Protein 2RGT (pdb70)

Structure (mmCIF, N/CA/C/O backbone):
data_2RGT
#
_entry.id   2RGT
#
_cell.length_a   119.494
_cell.length_b   62.218
_cell.length_c   51.885
_cell.angle_alpha   90.000
_cell.angle_beta   91.610
_cell.angle_gamma   90.000
#
_symmetry.space_group_name_H-M   'C 1 2 1'
#
loop_
_entity.id
_entity.type
_entity.pdbx_description
1 polymer 'Fusion of LIM/homeobox protein Lhx3, linker, Insulin gene enhancer protein ISL-1'
2 non-polymer 'ZINC ION'
3 water water
#
loop_
_atom_site.group_PDB
_atom_site.id
_atom_site.type_symbol
_atom_site.label_atom_id
_atom_site.label_alt_id
_atom_site.label_comp_id
_atom_site.label_asym_id
_atom_site.label_entity_id
_atom_site.label_seq_id
_atom_site.pdbx_PDB_ins_code
_atom_site.Cartn_x
_atom_site.Cartn_y
_atom_site.Cartn_z
_atom_site.occupancy
_atom_site.B_iso_or_equiv
_atom_site.auth_seq_id
_atom_site.auth_comp_id
_atom_site.auth_asym_id
_atom_site.auth_atom_id
_atom_site.pdbx_PDB_model_num
ATOM 1 N N . PRO A 1 7 ? -34.399 30.529 -7.915 1.00 50.06 32 PRO A N 1
ATOM 2 C CA . PRO A 1 7 ? -33.140 31.197 -7.505 1.00 50.19 32 PRO A CA 1
ATOM 3 C C . PRO A 1 7 ? -33.144 31.610 -6.019 1.00 50.22 32 PRO A C 1
ATOM 4 O O . PRO A 1 7 ? -33.679 32.661 -5.675 1.00 50.43 32 PRO A O 1
ATOM 8 N N . MET A 1 8 ? -32.586 30.780 -5.143 1.00 50.10 33 MET A N 1
ATOM 9 C CA . MET A 1 8 ? -32.522 31.124 -3.713 1.00 50.43 33 MET A CA 1
ATOM 10 C C . MET A 1 8 ? -31.311 32.020 -3.392 1.00 50.28 33 MET A C 1
ATOM 11 O O . MET A 1 8 ? -30.147 31.654 -3.638 1.00 50.92 33 MET A O 1
ATOM 16 N N . CYS A 1 9 ? -31.563 33.194 -2.821 1.00 48.45 34 CYS A N 1
ATOM 17 C CA . CYS A 1 9 ? -30.489 34.163 -2.586 1.00 47.95 34 CYS A CA 1
ATOM 18 C C . CYS A 1 9 ? -29.836 33.811 -1.246 1.00 48.28 34 CYS A C 1
ATOM 19 O O . CYS A 1 9 ? -30.521 33.410 -0.306 1.00 48.78 34 CYS A O 1
ATOM 22 N N . ALA A 1 10 ? -28.507 33.796 -1.256 1.00 47.42 35 ALA A N 1
ATOM 23 C CA . ALA A 1 10 ? -27.826 33.000 -0.246 1.00 47.59 35 ALA A CA 1
ATOM 24 C C . ALA A 1 10 ? -27.635 34.007 0.855 1.00 48.02 35 ALA A C 1
ATOM 25 O O . ALA A 1 10 ? -27.105 33.717 1.928 1.00 47.99 35 ALA A O 1
ATOM 27 N N . GLY A 1 11 ? -28.079 35.231 0.588 1.00 47.96 36 GLY A N 1
ATOM 28 C CA . GLY A 1 11 ? -27.939 36.318 1.539 1.00 48.28 36 GLY A CA 1
ATOM 29 C C . GLY A 1 11 ? -29.065 36.349 2.554 1.00 48.78 36 GLY A C 1
ATOM 30 O O . GLY A 1 11 ? -28.827 36.469 3.756 1.00 48.91 36 GLY A O 1
ATOM 31 N N . CYS A 1 12 ? -30.275 36.290 2.020 1.00 48.38 37 CYS A N 1
ATOM 32 C CA . CYS A 1 12 ? -31.504 36.371 2.771 1.00 48.87 37 CYS A CA 1
ATOM 33 C C . CYS A 1 12 ? -32.373 35.359 2.100 1.00 49.65 37 CYS A C 1
ATOM 34 O O . CYS A 1 12 ? -32.792 35.553 0.964 1.00 49.99 37 CYS A O 1
ATOM 37 N N . ASP A 1 13 ? -32.623 34.253 2.767 1.00 50.47 38 ASP A N 1
ATOM 38 C CA . ASP A 1 13 ? -33.224 33.145 2.063 1.00 51.17 38 ASP A CA 1
ATOM 39 C C . ASP A 1 13 ? -34.480 33.355 1.222 1.00 50.42 38 ASP A C 1
ATOM 40 O O . ASP A 1 13 ? -34.957 32.443 0.563 1.00 50.79 38 ASP A O 1
ATOM 45 N N . GLN A 1 14 ? -35.001 34.578 1.255 1.00 49.72 39 GLN A N 1
ATOM 46 C CA . GLN A 1 14 ? -35.942 34.696 0.146 1.00 48.74 39 GLN A CA 1
ATOM 47 C C . GLN A 1 14 ? -35.285 34.409 -1.203 1.00 48.44 39 GLN A C 1
ATOM 48 O O . GLN A 1 14 ? -34.147 34.807 -1.451 1.00 48.62 39 GLN A O 1
ATOM 54 N N . HIS A 1 15 ? -36.018 33.715 -2.068 1.00 48.52 40 HIS A N 1
ATOM 55 C CA . HIS A 1 15 ? -35.678 33.615 -3.495 1.00 48.65 40 HIS A CA 1
ATOM 56 C C . HIS A 1 15 ? -35.692 34.964 -4.232 1.00 48.86 40 HIS A C 1
ATOM 57 O O . HIS A 1 15 ? -36.097 35.978 -3.664 1.00 49.13 40 HIS A O 1
ATOM 64 N N . ILE A 1 16 ? -35.249 34.973 -5.492 1.00 49.20 41 ILE A N 1
ATOM 65 C CA . ILE A 1 16 ? -34.885 36.250 -6.177 1.00 49.26 41 ILE A CA 1
ATOM 66 C C . ILE A 1 16 ? -35.697 36.548 -7.437 1.00 49.14 41 ILE A C 1
ATOM 67 O O . ILE A 1 16 ? -35.563 35.860 -8.447 1.00 48.86 41 ILE A O 1
ATOM 72 N N . LEU A 1 17 ? -36.505 37.604 -7.370 1.00 49.22 42 LEU A N 1
ATOM 73 C CA . LEU A 1 17 ? -37.355 38.024 -8.489 1.00 49.34 42 LEU A CA 1
ATOM 74 C C . LEU A 1 17 ? -36.806 39.198 -9.302 1.00 49.13 42 LEU A C 1
ATOM 75 O O . LEU A 1 17 ? -37.220 39.414 -10.443 1.00 49.48 42 LEU A O 1
ATOM 80 N N . ASP A 1 18 ? -35.870 39.941 -8.713 1.00 49.10 43 ASP A N 1
ATOM 81 C CA . ASP A 1 18 ? -35.320 41.181 -9.293 1.00 48.41 43 ASP A CA 1
ATOM 82 C C . ASP A 1 18 ? -34.949 41.126 -10.782 1.00 48.36 43 ASP A C 1
ATOM 83 O O . ASP A 1 18 ? -34.590 40.058 -11.329 1.00 47.87 43 ASP A O 1
ATOM 88 N N . ARG A 1 19 ? -35.060 42.297 -11.419 1.00 48.26 44 ARG A N 1
ATOM 89 C CA . ARG A 1 19 ? -34.587 42.527 -12.787 1.00 48.57 44 ARG A CA 1
ATOM 90 C C . ARG A 1 19 ? -33.160 41.987 -12.993 1.00 48.01 44 ARG A C 1
ATOM 91 O O . ARG A 1 19 ? -32.892 41.277 -13.969 1.00 47.87 44 ARG A O 1
ATOM 99 N N . PHE A 1 20 ? -32.267 42.297 -12.053 1.00 47.68 45 PHE A N 1
ATOM 100 C CA . PHE A 1 20 ? -30.879 41.861 -12.155 1.00 47.11 45 PHE A CA 1
ATOM 101 C C . PHE A 1 20 ? -30.478 40.968 -11.020 1.00 46.63 45 PHE A C 1
ATOM 102 O O . PHE A 1 20 ? -30.812 41.253 -9.871 1.00 47.12 45 PHE A O 1
ATOM 110 N N . ILE A 1 21 ? -29.769 39.887 -11.361 1.00 45.78 46 ILE A N 1
ATOM 111 C CA . ILE A 1 21 ? -29.334 38.843 -10.418 1.00 45.22 46 ILE A CA 1
ATOM 112 C C . ILE A 1 21 ? -27.808 38.852 -10.353 1.00 45.00 46 ILE A C 1
ATOM 113 O O . ILE A 1 21 ? -27.155 38.966 -11.388 1.00 43.45 46 ILE A O 1
ATOM 118 N N . LEU A 1 22 ? -27.259 38.727 -9.149 1.00 44.63 47 LEU A N 1
ATOM 119 C CA . LEU A 1 22 ? -25.816 38.629 -8.967 1.00 45.38 47 LEU A CA 1
ATOM 120 C C . LEU A 1 22 ? -25.360 37.176 -8.888 1.00 44.96 47 LEU A C 1
ATOM 121 O O . LEU A 1 22 ? -26.004 36.346 -8.246 1.00 45.20 47 LEU A O 1
ATOM 126 N N . LYS A 1 23 ? -24.245 36.877 -9.546 1.00 45.53 48 LYS A N 1
ATOM 127 C CA . LYS A 1 23 ? -23.575 35.587 -9.392 1.00 46.21 48 LYS A CA 1
ATOM 128 C C . LYS A 1 23 ? -22.225 35.767 -8.679 1.00 45.98 48 LYS A C 1
ATOM 129 O O . LYS A 1 23 ? -21.350 36.493 -9.163 1.00 46.31 48 LYS A O 1
ATOM 135 N N . ALA A 1 24 ? -22.069 35.121 -7.522 1.00 45.49 49 ALA A N 1
ATOM 136 C CA . ALA A 1 24 ? -20.829 35.201 -6.736 1.00 45.09 49 ALA A CA 1
ATOM 137 C C . ALA A 1 24 ? -20.687 33.999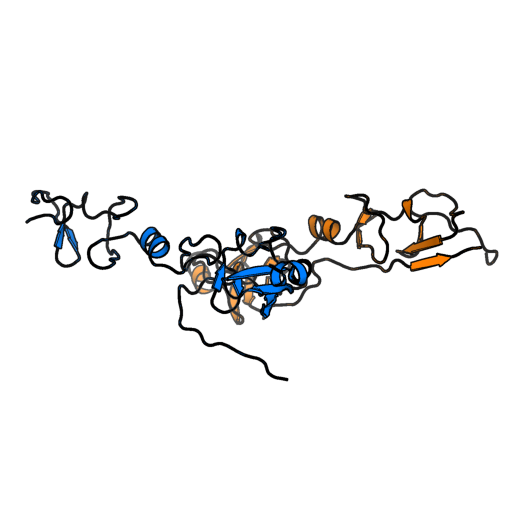 -5.821 1.00 44.96 49 ALA A C 1
ATOM 138 O O . ALA A 1 24 ? -21.647 33.599 -5.165 1.00 43.64 49 ALA A O 1
ATOM 140 N N . LEU A 1 25 ? -19.468 33.458 -5.781 1.00 45.61 50 LEU A N 1
ATOM 141 C CA . LEU A 1 25 ? -19.099 32.275 -4.982 1.00 46.23 50 LEU A CA 1
ATOM 142 C C . LEU A 1 25 ? -19.972 31.104 -5.375 1.00 47.37 50 LEU A C 1
ATOM 143 O O . LEU A 1 25 ? -20.370 30.269 -4.537 1.00 47.24 50 LEU A O 1
ATOM 148 N N . ASP A 1 26 ? -20.206 31.004 -6.680 1.00 48.23 51 ASP A N 1
ATOM 149 C CA . ASP A 1 26 ? -21.234 30.131 -7.212 1.00 49.40 51 ASP A CA 1
ATOM 150 C C . ASP A 1 26 ? -22.431 30.181 -6.285 1.00 49.57 51 ASP A C 1
ATOM 151 O O . ASP A 1 26 ? -22.863 29.155 -5.760 1.00 49.92 51 ASP A O 1
ATOM 156 N N . ARG A 1 27 ? -22.968 31.380 -6.083 1.00 48.97 52 ARG A N 1
ATOM 157 C CA . ARG A 1 27 ? -24.238 31.542 -5.384 1.00 49.07 52 ARG A CA 1
ATOM 158 C C . ARG A 1 27 ? -25.033 32.714 -5.950 1.00 48.38 52 ARG A C 1
ATOM 159 O O . ARG A 1 27 ? -24.486 33.567 -6.650 1.00 48.93 52 ARG A O 1
ATOM 167 N N . HIS A 1 28 ? -26.325 32.749 -5.643 1.00 47.71 53 HIS A N 1
ATOM 168 C CA . HIS A 1 28 ? -27.237 33.695 -6.275 1.00 46.95 53 HIS A CA 1
ATOM 169 C C . HIS A 1 28 ? -27.777 34.700 -5.263 1.00 45.82 53 HIS A C 1
ATOM 170 O O . HIS A 1 28 ? -28.255 34.322 -4.193 1.00 45.70 53 HIS A O 1
ATOM 177 N N . TRP A 1 29 ? -27.698 35.981 -5.608 1.00 45.22 54 TRP A N 1
ATOM 178 C CA . TRP A 1 29 ? -27.942 37.053 -4.644 1.00 44.61 54 TRP A CA 1
ATOM 179 C C . TRP A 1 29 ? -28.879 38.134 -5.207 1.00 44.70 54 TRP A C 1
ATOM 180 O O . TRP A 1 29 ? -28.741 38.521 -6.380 1.00 44.14 54 TRP A O 1
ATOM 191 N N . HIS A 1 30 ? -29.792 38.644 -4.370 1.00 44.58 55 HIS A N 1
ATOM 192 C CA . HIS A 1 30 ? -30.287 40.019 -4.547 1.00 44.99 55 HIS A CA 1
ATOM 193 C C . HIS A 1 30 ? -29.050 40.891 -4.423 1.00 45.90 55 HIS A C 1
ATOM 194 O O . HIS A 1 30 ? -28.179 40.580 -3.615 1.00 45.87 55 HIS A O 1
ATOM 201 N N . SER A 1 31 ? -28.982 41.997 -5.163 1.00 47.19 56 SER A N 1
ATOM 202 C CA . SER A 1 31 ? -27.836 42.923 -5.052 1.00 48.15 56 SER A CA 1
ATOM 203 C C . SER A 1 31 ? -27.779 43.710 -3.714 1.00 48.73 56 SER A C 1
ATOM 204 O O . SER A 1 31 ? -26.709 44.175 -3.298 1.00 48.94 56 SER A O 1
ATOM 207 N N . LYS A 1 32 ? -28.932 43.839 -3.054 1.00 48.73 57 LYS A N 1
ATOM 208 C CA . LYS A 1 32 ? -29.043 44.391 -1.697 1.00 48.99 57 LYS A CA 1
ATOM 209 C C . LYS A 1 32 ? -28.391 43.455 -0.653 1.00 48.48 57 LYS A C 1
ATOM 210 O O . LYS A 1 32 ? -27.894 43.919 0.389 1.00 49.16 57 LYS A O 1
ATOM 216 N N . CYS A 1 33 ? -28.356 42.154 -0.975 1.00 47.16 58 CYS A N 1
ATOM 217 C CA . CYS A 1 33 ? -27.884 41.067 -0.102 1.00 46.14 58 CYS A CA 1
ATOM 218 C C . CYS A 1 33 ? -26.440 40.610 -0.276 1.00 44.99 58 CYS A C 1
ATOM 219 O O . CYS A 1 33 ? -25.900 39.921 0.608 1.00 43.55 58 CYS A O 1
ATOM 222 N N . LEU A 1 34 ? -25.841 40.929 -1.430 1.00 44.59 59 LEU A N 1
ATOM 223 C CA . LEU A 1 34 ? -24.429 40.691 -1.622 1.00 44.20 59 LEU A CA 1
ATOM 224 C C . LEU A 1 34 ? -23.828 41.999 -1.188 1.00 44.52 59 LEU A C 1
ATOM 225 O O . LEU A 1 34 ? -23.606 42.932 -1.987 1.00 44.15 59 LEU A O 1
ATOM 230 N N . LYS A 1 35 ? -23.631 42.052 0.125 1.00 44.53 60 LYS A N 1
ATOM 231 C CA . LYS A 1 35 ? -23.075 43.191 0.820 1.00 44.51 60 LYS A CA 1
ATOM 232 C C . LYS A 1 35 ? -22.031 42.674 1.820 1.00 44.08 60 LYS A C 1
ATOM 233 O O . LYS A 1 35 ? -22.004 41.459 2.156 1.00 42.21 60 LYS A O 1
ATOM 239 N N . CYS A 1 36 ? -21.162 43.586 2.268 1.00 43.39 61 CYS A N 1
ATOM 240 C CA . CYS A 1 36 ? -20.132 43.266 3.232 1.00 43.95 61 CYS A CA 1
ATOM 241 C C . CYS A 1 36 ? -20.744 42.730 4.531 1.00 44.77 61 CYS A C 1
ATOM 242 O O . CYS A 1 36 ? -21.636 43.338 5.116 1.00 44.77 61 CYS A O 1
ATOM 245 N N . SER A 1 37 ? -20.279 41.558 4.953 1.00 46.24 62 SER A N 1
ATOM 246 C CA . SER A 1 37 ? -20.710 40.964 6.217 1.00 47.68 62 SER A CA 1
ATOM 247 C C . SER A 1 37 ? -20.594 41.971 7.376 1.00 48.56 62 SER A C 1
ATOM 248 O O . SER A 1 37 ? -21.484 42.020 8.227 1.00 49.49 62 SER A O 1
ATOM 251 N N . ASP A 1 38 ? -19.541 42.799 7.376 1.00 48.96 63 ASP A N 1
ATOM 252 C CA . ASP A 1 38 ? -19.244 43.717 8.475 1.00 49.55 63 ASP A CA 1
ATOM 253 C C . ASP A 1 38 ? -19.762 45.155 8.329 1.00 50.06 63 ASP A C 1
ATOM 254 O O . ASP A 1 38 ? -20.186 45.733 9.318 1.00 50.88 63 ASP A O 1
ATOM 259 N N . CYS A 1 39 ? -19.697 45.767 7.144 1.00 49.94 64 CYS A N 1
ATOM 260 C CA . CYS A 1 39 ? -20.236 47.136 6.997 1.00 49.46 64 CYS A CA 1
ATOM 261 C C . CYS A 1 39 ? -21.548 47.213 6.235 1.00 49.43 64 CYS A C 1
ATOM 262 O O . CYS A 1 39 ? -22.109 48.281 6.064 1.00 49.60 64 CYS A O 1
ATOM 265 N N . HIS A 1 40 ? -22.030 46.061 5.779 1.00 49.83 65 HIS A N 1
ATOM 266 C CA . HIS A 1 40 ? -23.264 46.000 5.005 1.00 50.37 65 HIS A CA 1
ATOM 267 C C . HIS A 1 40 ? -23.247 47.004 3.858 1.00 50.23 65 HIS A C 1
ATOM 268 O O . HIS A 1 40 ? -24.252 47.656 3.576 1.00 50.57 65 HIS A O 1
ATOM 275 N N . VAL A 1 41 ? -22.099 47.123 3.199 1.00 49.76 66 VAL A N 1
ATOM 276 C CA . VAL A 1 41 ? -22.013 47.839 1.932 1.00 49.45 66 VAL A CA 1
ATOM 277 C C . VAL A 1 41 ? -22.052 46.877 0.750 1.00 49.84 66 VAL A C 1
ATOM 278 O O . VAL A 1 41 ? -21.417 45.823 0.774 1.00 48.88 66 VAL A O 1
ATOM 282 N N . PRO A 1 42 ? -22.802 47.247 -0.283 1.00 50.12 67 PRO A N 1
ATOM 283 C CA . PRO A 1 42 ? -23.058 46.346 -1.411 1.00 50.50 67 PRO A CA 1
ATOM 284 C C . PRO A 1 42 ? -21.789 46.058 -2.205 1.00 50.33 67 PRO A C 1
ATOM 285 O O . PRO A 1 42 ? -21.008 46.972 -2.471 1.00 50.21 67 PRO A O 1
ATOM 289 N N . LEU A 1 43 ? -21.591 44.798 -2.577 1.00 50.00 68 LEU A N 1
ATOM 290 C CA . LEU A 1 43 ? -20.355 44.376 -3.245 1.00 49.37 68 LEU A CA 1
ATOM 291 C C . LEU A 1 43 ? -20.529 44.339 -4.759 1.00 50.14 68 LEU A C 1
ATOM 292 O O . LEU A 1 43 ? -21.518 43.766 -5.250 1.00 50.26 68 LEU A O 1
ATOM 297 N N . ALA A 1 44 ? -19.578 44.960 -5.480 1.00 50.68 69 ALA A N 1
ATOM 298 C CA . ALA A 1 44 ? -19.555 45.011 -6.954 1.00 51.13 69 ALA A CA 1
ATOM 299 C C . ALA A 1 44 ? -18.207 44.560 -7.566 1.00 51.61 69 ALA A C 1
ATOM 300 O O . ALA A 1 44 ? -17.167 44.688 -6.944 1.00 50.95 69 ALA A O 1
ATOM 302 N N . GLU A 1 45 ? -18.284 43.970 -8.751 1.00 52.35 70 GLU A N 1
ATOM 303 C CA . GLU A 1 45 ? -17.130 43.478 -9.490 1.00 53.39 70 GLU A CA 1
ATOM 304 C C . GLU A 1 45 ? -16.336 42.311 -8.901 1.00 52.75 70 GLU A C 1
ATOM 305 O O . GLU A 1 45 ? -16.213 41.264 -9.520 1.00 52.35 70 GLU A O 1
ATOM 311 N N . ARG A 1 46 ? -15.799 42.500 -7.706 1.00 52.91 71 ARG A N 1
ATOM 312 C CA . ARG A 1 46 ? -15.142 41.429 -6.941 1.00 53.07 71 ARG A CA 1
ATOM 313 C C . ARG A 1 46 ? -15.500 41.540 -5.479 1.00 52.35 71 ARG A C 1
ATOM 314 O O . ARG A 1 46 ? -15.913 42.601 -5.000 1.00 52.46 71 ARG A O 1
ATOM 322 N N . CYS A 1 47 ? -15.322 40.433 -4.774 1.00 51.52 72 CYS A N 1
ATOM 323 C CA . CYS A 1 47 ? -15.413 40.417 -3.331 1.00 50.83 72 CYS A CA 1
ATOM 324 C C . CYS A 1 47 ? -14.510 39.338 -2.731 1.00 51.03 72 CYS A C 1
ATOM 325 O O . CYS A 1 47 ? -14.097 38.392 -3.399 1.00 50.54 72 CYS A O 1
ATOM 328 N N . PHE A 1 48 ? -14.269 39.475 -1.438 1.00 52.21 73 PHE A N 1
ATOM 329 C CA . PHE A 1 48 ? -13.332 38.633 -0.727 1.00 52.89 73 PHE A CA 1
ATOM 330 C C . PHE A 1 48 ? -14.079 37.834 0.310 1.00 53.28 73 PHE A C 1
ATOM 331 O O . PHE A 1 48 ? -15.047 38.307 0.874 1.00 52.97 73 PHE A O 1
ATOM 339 N N . SER A 1 49 ? -13.634 36.608 0.536 1.00 54.38 74 SER A N 1
ATOM 340 C CA . SER A 1 49 ? -14.404 35.654 1.299 1.00 55.69 74 SER A CA 1
ATOM 341 C C . SER A 1 49 ? -13.512 34.751 2.125 1.00 56.89 74 SER A C 1
ATOM 342 O O . SER A 1 49 ? -12.412 34.412 1.715 1.00 56.70 74 SER A O 1
ATOM 345 N N . ARG A 1 50 ? -13.997 34.370 3.302 1.00 58.39 75 ARG A N 1
ATOM 346 C CA . ARG A 1 50 ? -13.156 33.749 4.318 1.00 59.85 75 ARG A CA 1
ATOM 347 C C . ARG A 1 50 ? -13.630 32.331 4.616 1.00 60.19 75 ARG A C 1
ATOM 348 O O . ARG A 1 50 ? -13.559 31.866 5.753 1.00 60.96 75 ARG A O 1
ATOM 356 N N . GLY A 1 51 ? -14.114 31.651 3.582 1.00 60.47 76 GLY A N 1
ATOM 357 C CA . GLY A 1 51 ? -15.022 30.530 3.755 1.00 60.99 76 GLY A CA 1
ATOM 358 C C . GLY A 1 51 ? -16.433 30.807 3.261 1.00 60.77 76 GLY A C 1
ATOM 359 O O . GLY A 1 51 ? -16.734 30.665 2.076 1.00 60.94 76 GLY A O 1
ATOM 360 N N . GLU A 1 52 ? -17.295 31.205 4.189 1.00 60.29 77 GLU A N 1
ATOM 361 C CA . GLU A 1 52 ? -18.732 31.318 3.970 1.00 59.66 77 GLU A CA 1
ATOM 362 C C . GLU A 1 52 ? -19.145 32.771 3.756 1.00 58.66 77 GLU A C 1
ATOM 363 O O . GLU A 1 52 ? -20.072 33.057 2.999 1.00 58.42 77 GLU A O 1
ATOM 369 N N . SER A 1 53 ? -18.450 33.683 4.428 1.00 57.06 78 SER A N 1
ATOM 370 C CA . SER A 1 53 ? -18.882 35.075 4.501 1.00 54.74 78 SER A CA 1
ATOM 371 C C . SER A 1 53 ? -18.163 35.927 3.455 1.00 53.52 78 SER A C 1
ATOM 372 O O . SER A 1 53 ? -17.095 35.561 2.994 1.00 53.64 78 SER A O 1
ATOM 375 N N . VAL A 1 54 ? -18.752 37.058 3.083 1.00 51.15 79 VAL A N 1
ATOM 376 C CA . VAL A 1 54 ? -18.139 37.937 2.095 1.00 49.48 79 VAL A CA 1
ATOM 377 C C . VAL A 1 54 ? -17.891 39.284 2.735 1.00 47.89 79 VAL A C 1
ATOM 378 O O . VAL A 1 54 ? -18.660 39.736 3.602 1.00 46.81 79 VAL A O 1
ATOM 382 N N . TYR A 1 55 ? -16.807 39.915 2.285 1.00 46.68 80 TYR A N 1
ATOM 383 C CA . TYR A 1 55 ? -16.297 41.178 2.819 1.00 45.31 80 TYR A CA 1
ATOM 384 C C . TYR A 1 55 ? -15.916 42.088 1.667 1.00 44.41 80 TYR A C 1
ATOM 385 O O . TYR A 1 55 ? -15.481 41.624 0.608 1.00 42.70 80 TYR A O 1
ATOM 394 N N . CYS A 1 56 ? -16.169 43.369 1.857 1.00 44.03 81 CYS A N 1
ATOM 395 C CA . CYS A 1 56 ? -15.452 44.400 1.137 1.00 45.82 81 CYS A CA 1
ATOM 396 C C . CYS A 1 56 ? -13.965 44.391 1.541 1.00 46.11 81 CYS A C 1
ATOM 397 O O . CYS A 1 56 ? -13.612 43.949 2.625 1.00 46.45 81 CYS A O 1
ATOM 400 N N . LYS A 1 57 ? -13.109 44.911 0.673 1.00 46.50 82 LYS A N 1
ATOM 401 C CA . LYS A 1 57 ? -11.656 44.957 0.892 1.00 47.08 82 LYS A CA 1
ATOM 402 C C . LYS A 1 57 ? -11.166 45.549 2.231 1.00 46.88 82 LYS A C 1
ATOM 403 O O . LYS A 1 57 ? -10.329 44.957 2.886 1.00 47.25 82 LYS A O 1
ATOM 409 N N . ASP A 1 58 ? -11.604 46.752 2.591 1.00 47.51 83 ASP A N 1
ATOM 410 C CA . ASP A 1 58 ? -11.249 47.357 3.879 1.00 48.48 83 ASP A CA 1
ATOM 411 C C . ASP A 1 58 ? -11.434 46.306 4.989 1.00 47.87 83 ASP A C 1
ATOM 412 O O . ASP A 1 58 ? -10.480 45.907 5.674 1.00 46.94 83 ASP A O 1
ATOM 417 N N . ASP A 1 59 ? -12.677 45.851 5.150 1.00 47.45 84 ASP A N 1
ATOM 418 C CA . ASP A 1 59 ? -13.037 45.018 6.279 1.00 47.32 84 ASP A CA 1
ATOM 419 C C . ASP A 1 59 ? -12.345 43.665 6.262 1.00 46.96 84 ASP A C 1
ATOM 420 O O . ASP A 1 59 ? -12.097 43.090 7.328 1.00 46.38 84 ASP A O 1
ATOM 425 N N . PHE A 1 60 ? -12.012 43.175 5.068 1.00 46.52 85 PHE A N 1
ATOM 426 C CA . PHE A 1 60 ? -11.277 41.899 4.940 1.00 46.12 85 PHE A CA 1
ATOM 427 C C . PHE A 1 60 ? -9.882 42.035 5.555 1.00 46.11 85 PHE A C 1
ATOM 428 O O . PHE A 1 60 ? -9.393 41.101 6.166 1.00 46.06 85 PHE A O 1
ATOM 436 N N . PHE A 1 61 ? -9.264 43.199 5.383 1.00 46.04 86 PHE A N 1
ATOM 437 C CA . PHE A 1 61 ? -7.890 43.409 5.822 1.00 46.12 86 PHE A CA 1
ATOM 438 C C . PHE A 1 61 ? -7.834 43.772 7.302 1.00 45.85 86 PHE A C 1
ATOM 439 O O . PHE A 1 61 ? -6.852 43.482 7.986 1.00 46.22 86 PHE A O 1
ATOM 447 N N . LYS A 1 62 ? -8.879 44.455 7.759 1.00 44.97 87 LYS A N 1
ATOM 448 C CA . LYS A 1 62 ? -9.091 44.783 9.159 1.00 45.03 87 LYS A CA 1
ATOM 449 C C . LYS A 1 62 ? -9.304 43.516 9.962 1.00 44.53 87 LYS A C 1
ATOM 450 O O . LYS A 1 62 ? -8.889 43.415 11.101 1.00 45.92 87 LYS A O 1
ATOM 456 N N . ARG A 1 63 ? -9.963 42.554 9.343 1.00 43.76 88 ARG A N 1
ATOM 457 C CA . ARG A 1 63 ? -10.366 41.327 10.021 1.00 42.02 88 ARG A CA 1
ATOM 458 C C . ARG A 1 63 ? -9.281 40.260 9.922 1.00 42.41 88 ARG A C 1
ATOM 459 O O . ARG A 1 63 ? -8.892 39.662 10.925 1.00 41.87 88 ARG A O 1
ATOM 467 N N . PHE A 1 64 ? -8.798 40.026 8.706 1.00 41.61 89 PHE A N 1
ATOM 468 C CA . PHE A 1 64 ? -7.882 38.939 8.450 1.00 41.90 89 PHE A CA 1
ATOM 469 C C . PHE A 1 64 ? -6.475 39.401 8.221 1.00 41.56 89 PHE A C 1
ATOM 470 O O . PHE A 1 64 ? -5.581 38.571 8.135 1.00 41.75 89 PHE A O 1
ATOM 478 N N . GLY A 1 65 ? -6.262 40.721 8.141 1.00 39.88 90 GLY A N 1
ATOM 479 C CA . GLY A 1 65 ? -4.904 41.254 7.973 1.00 39.85 90 GLY A CA 1
ATOM 480 C C . GLY A 1 65 ? -3.976 41.149 9.183 1.00 39.70 90 GLY A C 1
ATOM 481 O O . GLY A 1 65 ? -4.358 40.714 10.276 1.00 37.77 90 GLY A O 1
ATOM 482 N N . THR A 1 66 ? -2.726 41.540 8.983 1.00 40.18 91 THR A N 1
ATOM 483 C CA . THR A 1 66 ? -1.740 41.603 10.094 1.00 39.76 91 THR A CA 1
ATOM 484 C C . THR A 1 66 ? -2.297 42.487 11.208 1.00 39.49 91 THR A C 1
ATOM 485 O O . THR A 1 66 ? -2.817 43.578 10.972 1.00 38.85 91 THR A O 1
ATOM 489 N N . LYS A 1 67 ? -2.154 42.018 12.426 1.00 39.42 92 LYS A N 1
ATOM 490 C CA . LYS A 1 67 ? -2.680 42.726 13.573 1.00 38.55 92 LYS A CA 1
ATOM 491 C C . LYS A 1 67 ? -1.606 43.585 14.222 1.00 36.56 92 LYS A C 1
ATOM 492 O O . LYS A 1 67 ? -0.494 43.157 14.347 1.00 35.81 92 LYS A O 1
ATOM 498 N N . CYS A 1 68 ? -1.938 44.795 14.677 1.00 36.49 93 CYS A N 1
ATOM 499 C CA . CYS A 1 68 ? -1.017 45.492 15.566 1.00 35.81 93 CYS A CA 1
ATOM 500 C C . CYS A 1 68 ? -0.766 44.670 16.850 1.00 36.44 93 CYS A C 1
ATOM 501 O O . CYS A 1 68 ? -1.706 44.303 17.527 1.00 34.74 93 CYS A O 1
ATOM 504 N N . ALA A 1 69 ? 0.505 44.346 17.153 1.00 36.59 94 ALA A N 1
ATOM 505 C CA . ALA A 1 69 ? 0.854 43.608 18.366 1.00 36.14 94 ALA A CA 1
ATOM 506 C C . ALA A 1 69 ? 0.443 44.214 19.699 1.00 35.44 94 ALA A C 1
ATOM 507 O O . ALA A 1 69 ? 0.200 43.481 20.658 1.00 35.69 94 ALA A O 1
ATOM 509 N N . ALA A 1 70 ? 0.370 45.535 19.747 1.00 35.56 95 ALA A N 1
ATOM 510 C CA . ALA A 1 70 ? -0.129 46.298 20.859 1.00 36.64 95 ALA A CA 1
ATOM 511 C C . ALA A 1 70 ? -1.655 46.270 20.934 1.00 37.27 95 ALA A C 1
ATOM 512 O O . ALA A 1 70 ? -2.210 45.618 21.791 1.00 37.34 95 ALA A O 1
ATOM 514 N N . CYS A 1 71 ? -2.338 46.918 20.008 1.00 36.80 96 CYS A N 1
ATOM 515 C CA . CYS A 1 71 ? -3.803 47.051 20.095 1.00 37.81 96 CYS A CA 1
ATOM 516 C C . CYS A 1 71 ? -4.614 45.912 19.408 1.00 38.85 96 CYS A C 1
ATOM 517 O O . CYS A 1 71 ? -5.836 45.825 19.564 1.00 38.39 96 CYS A O 1
ATOM 520 N N . GLN A 1 72 ? -3.921 45.031 18.687 1.00 39.47 97 GLN A N 1
ATOM 521 C CA . GLN A 1 72 ? -4.535 43.859 18.033 1.00 39.13 97 GLN A CA 1
ATOM 522 C C . GLN A 1 72 ? -5.515 44.167 16.863 1.00 38.72 97 GLN A C 1
ATOM 523 O O . GLN A 1 72 ? -6.196 43.269 16.428 1.00 39.93 97 GLN A O 1
ATOM 529 N N . LEU A 1 73 ? -5.580 45.405 16.356 1.00 38.01 98 LEU A N 1
ATOM 530 C CA . LEU A 1 73 ? -6.425 45.750 15.202 1.00 36.79 98 LEU A CA 1
ATOM 531 C C . LEU A 1 73 ? -5.677 45.536 13.893 1.00 36.57 98 LEU A C 1
ATOM 532 O O . LEU A 1 73 ? -4.463 45.576 13.879 1.00 35.46 98 LEU A O 1
ATOM 537 N N . GLY A 1 74 ? -6.438 45.319 12.803 1.00 37.66 99 GLY A N 1
ATOM 538 C CA . GLY A 1 74 ? -5.926 44.777 11.536 1.00 36.08 99 GLY A CA 1
ATOM 539 C C . GLY A 1 74 ? -5.303 45.968 10.877 1.00 38.07 99 GLY A C 1
ATOM 540 O O . GLY A 1 74 ? -5.847 47.081 10.962 1.00 37.10 99 GLY A O 1
ATOM 541 N N . ILE A 1 75 ? -4.137 45.760 10.267 1.00 38.28 100 ILE A N 1
ATOM 542 C CA . ILE A 1 75 ? -3.410 46.837 9.583 1.00 38.45 100 ILE A CA 1
ATOM 543 C C . ILE A 1 75 ? -3.521 46.550 8.065 1.00 39.38 100 ILE A C 1
ATOM 544 O O . ILE A 1 75 ? -3.114 45.466 7.616 1.00 40.15 100 ILE A O 1
ATOM 549 N N . PRO A 1 76 ? -4.089 47.488 7.291 1.00 40.35 101 PRO A N 1
ATOM 550 C CA . PRO A 1 76 ? -4.161 47.231 5.845 1.00 42.09 101 PRO A CA 1
ATOM 551 C C . PRO A 1 76 ? -2.802 47.486 5.164 1.00 42.83 101 PRO A C 1
ATOM 552 O O . PRO A 1 76 ? -2.012 48.292 5.667 1.00 41.96 101 PRO A O 1
ATOM 556 N N . PRO A 1 77 ? -2.572 46.891 3.974 1.00 43.83 102 PRO A N 1
ATOM 557 C CA . PRO A 1 77 ? -1.280 47.016 3.277 1.00 44.18 102 PRO A CA 1
ATOM 558 C C . PRO A 1 77 ? -0.931 48.490 3.084 1.00 43.40 102 PRO A C 1
ATOM 559 O O . PRO A 1 77 ? 0.252 48.809 2.995 1.00 43.51 102 PRO A O 1
ATOM 563 N N . THR A 1 78 ? -1.955 49.355 3.091 1.00 44.39 103 THR A N 1
ATOM 564 C CA . THR A 1 78 ? -1.790 50.854 2.971 1.00 45.57 103 THR A CA 1
ATOM 565 C C . THR A 1 78 ? -1.088 51.709 4.082 1.00 44.88 103 THR A C 1
ATOM 566 O O . THR A 1 78 ? -0.625 52.839 3.808 1.00 44.34 103 THR A O 1
ATOM 570 N N . GLN A 1 79 ? -1.013 51.198 5.313 1.00 42.64 104 GLN A N 1
ATOM 571 C CA . GLN A 1 79 ? -0.606 52.002 6.457 1.00 39.54 104 GLN A CA 1
ATOM 572 C C . GLN A 1 79 ? 0.876 51.771 6.806 1.00 38.09 104 GLN A C 1
ATOM 573 O O . GLN A 1 79 ? 1.375 50.647 6.769 1.00 37.63 104 GLN A O 1
ATOM 579 N N . VAL A 1 80 ? 1.596 52.854 7.026 1.00 34.70 105 VAL A N 1
ATOM 580 C CA . VAL A 1 80 ? 2.938 52.744 7.490 1.00 33.64 105 VAL A CA 1
ATOM 581 C C . VAL A 1 80 ? 3.002 52.445 9.010 1.00 34.59 105 VAL A C 1
ATOM 582 O O . VAL A 1 80 ? 2.213 52.976 9.785 1.00 33.37 105 VAL A O 1
ATOM 586 N N . VAL A 1 81 ? 3.945 51.551 9.373 1.00 34.26 106 VAL A N 1
ATOM 587 C CA . VAL A 1 81 ? 4.023 50.864 10.670 1.00 34.41 106 VAL A CA 1
ATOM 588 C C . VAL A 1 81 ? 5.477 50.847 11.127 1.00 33.77 106 VAL A C 1
ATOM 589 O O . VAL A 1 81 ? 6.414 51.220 10.374 1.00 31.94 106 VAL A O 1
ATOM 593 N N . ARG A 1 82 ? 5.637 50.435 12.379 1.00 33.78 107 ARG A N 1
ATOM 594 C CA . ARG A 1 82 ? 6.932 50.244 13.023 1.00 34.54 107 ARG A CA 1
ATOM 595 C C . ARG A 1 82 ? 7.032 48.756 13.256 1.00 35.63 107 ARG A C 1
ATOM 596 O O . ARG A 1 82 ? 6.035 48.081 13.396 1.00 35.28 107 ARG A O 1
ATOM 604 N N . ARG A 1 83 ? 8.224 48.201 13.237 1.00 38.00 108 ARG A N 1
ATOM 605 C CA . ARG A 1 83 ? 8.259 46.802 13.624 1.00 38.96 108 ARG A CA 1
ATOM 606 C C . ARG A 1 83 ? 9.427 46.455 14.532 1.00 38.57 108 ARG A C 1
ATOM 607 O O . ARG A 1 83 ? 10.434 47.155 14.544 1.00 39.18 108 ARG A O 1
ATOM 615 N N . ALA A 1 84 ? 9.251 45.401 15.312 1.00 37.38 109 ALA A N 1
ATOM 616 C CA . ALA A 1 84 ? 10.315 44.848 16.135 1.00 37.66 109 ALA A CA 1
ATOM 617 C C . ALA A 1 84 ? 10.279 43.328 15.923 1.00 37.63 109 ALA A C 1
ATOM 618 O O . ALA A 1 84 ? 9.326 42.641 16.296 1.00 37.61 109 ALA A O 1
ATOM 620 N N . GLN A 1 85 ? 11.313 42.829 15.251 1.00 39.19 110 GLN A N 1
ATOM 621 C CA . GLN A 1 85 ? 11.406 41.439 14.852 1.00 38.75 110 GLN A CA 1
ATOM 622 C C . GLN A 1 85 ? 10.233 41.094 13.947 1.00 38.97 110 GLN A C 1
ATOM 623 O O . GLN A 1 85 ? 10.062 41.692 12.902 1.00 39.13 110 GLN A O 1
ATOM 629 N N . ASP A 1 86 ? 9.399 40.143 14.320 1.00 39.66 111 ASP A N 1
ATOM 630 C CA . ASP A 1 86 ? 8.260 39.878 13.478 1.00 40.59 111 ASP A CA 1
ATOM 631 C C . ASP A 1 86 ? 6.979 40.439 14.035 1.00 39.56 111 ASP A C 1
ATOM 632 O O . ASP A 1 86 ? 5.914 39.985 13.618 1.00 40.52 111 ASP A O 1
ATOM 637 N N . PHE A 1 87 ? 7.059 41.396 14.964 1.00 37.74 112 PHE A N 1
ATOM 638 C CA . PHE A 1 87 ? 5.880 42.069 15.443 1.00 35.60 112 PHE A CA 1
ATOM 639 C C . PHE A 1 87 ? 5.750 43.382 14.723 1.00 35.46 112 PHE A C 1
ATOM 640 O O . PHE A 1 87 ? 6.737 44.037 14.453 1.00 35.48 112 PHE A O 1
ATOM 648 N N . VAL A 1 88 ? 4.528 43.770 14.401 1.00 33.85 113 VAL A N 1
ATOM 649 C CA . VAL A 1 88 ? 4.287 45.031 13.694 1.00 34.33 113 VAL A CA 1
ATOM 650 C C . VAL A 1 88 ? 3.447 45.945 14.601 1.00 32.70 113 VAL A C 1
ATOM 651 O O . VAL A 1 88 ? 2.688 45.444 15.378 1.00 31.99 113 VAL A O 1
ATOM 655 N N . TYR A 1 89 ? 3.636 47.270 14.554 1.00 32.41 114 TYR A N 1
ATOM 656 C CA . TYR A 1 89 ? 2.961 48.170 15.454 1.00 30.58 114 TYR A CA 1
ATOM 657 C C . TYR A 1 89 ? 2.511 49.421 14.710 1.00 30.85 114 TYR A C 1
ATOM 658 O O . TYR A 1 89 ? 3.252 49.985 13.938 1.00 29.55 114 TYR A O 1
ATOM 667 N N . HIS A 1 90 ? 1.316 49.908 15.027 1.00 29.40 115 HIS A N 1
ATOM 668 C CA . HIS A 1 90 ? 0.923 51.218 14.593 1.00 29.68 115 HIS A CA 1
ATOM 669 C C . HIS A 1 90 ? 1.874 52.343 14.997 1.00 30.41 115 HIS A C 1
ATOM 670 O O . HIS A 1 90 ? 2.426 52.320 16.098 1.00 31.76 115 HIS A O 1
ATOM 677 N N . LEU A 1 91 ? 2.000 53.410 14.190 1.00 31.13 116 LEU A N 1
ATOM 678 C CA . LEU A 1 91 ? 2.854 54.529 14.630 1.00 30.21 116 LEU A CA 1
ATOM 679 C C . LEU A 1 91 ? 2.581 54.926 16.066 1.00 30.25 116 LEU A C 1
ATOM 680 O O . LEU A 1 91 ? 3.521 54.972 16.878 1.00 32.38 116 LEU A O 1
ATOM 685 N N . HIS A 1 92 ? 1.312 55.172 16.364 1.00 29.85 117 HIS A N 1
ATOM 686 C CA . HIS A 1 92 ? 0.790 55.577 17.671 1.00 29.12 117 HIS A CA 1
ATOM 687 C C . HIS A 1 92 ? 0.809 54.530 18.733 1.00 30.54 117 HIS A C 1
ATOM 688 O O . HIS A 1 92 ? 0.580 54.879 19.887 1.00 30.30 117 HIS A O 1
ATOM 695 N N . CYS A 1 93 ? 1.061 53.240 18.382 1.00 29.94 118 CYS A N 1
ATOM 696 C CA . CYS A 1 93 ? 1.202 52.154 19.339 1.00 30.68 118 CYS A CA 1
ATOM 697 C C . CYS A 1 93 ? 2.635 51.626 19.668 1.00 31.34 118 CYS A C 1
ATOM 698 O O . CYS A 1 93 ? 2.779 50.617 20.403 1.00 31.96 118 CYS A O 1
ATOM 701 N N . PHE A 1 94 ? 3.637 52.137 18.977 1.00 30.12 119 PHE A N 1
ATOM 702 C CA . PHE A 1 94 ? 5.041 51.777 19.153 1.00 30.46 119 PHE A CA 1
ATOM 703 C C . PHE A 1 94 ? 5.539 52.800 20.231 1.00 31.79 119 PHE A C 1
ATOM 704 O O . PHE A 1 94 ? 6.117 53.873 19.958 1.00 30.30 119 PHE A O 1
ATOM 712 N N . ALA A 1 95 ? 5.198 52.477 21.481 1.00 32.00 120 ALA A N 1
ATOM 713 C CA . ALA A 1 95 ? 5.372 53.356 22.612 1.00 31.19 120 ALA A CA 1
ATOM 714 C C . ALA A 1 95 ? 5.823 52.444 23.767 1.00 32.04 120 ALA A C 1
ATOM 715 O O . ALA A 1 95 ? 5.546 51.195 23.771 1.00 30.81 120 ALA A O 1
ATOM 717 N N . CYS A 1 96 ? 6.609 53.007 24.700 1.00 30.63 121 CYS A N 1
ATOM 718 C CA . CYS A 1 96 ? 6.953 52.240 25.919 1.00 31.04 121 CYS A CA 1
ATOM 719 C C . CYS A 1 96 ? 5.723 51.855 26.784 1.00 30.42 121 CYS A C 1
ATOM 720 O O . CYS A 1 96 ? 4.924 52.689 27.182 1.00 30.48 121 CYS A O 1
ATOM 723 N N . VAL A 1 97 ? 5.599 50.586 27.117 1.00 32.03 122 VAL A N 1
ATOM 724 C CA . VAL A 1 97 ? 4.483 50.108 27.895 1.00 32.33 122 VAL A CA 1
ATOM 725 C C . VAL A 1 97 ? 4.504 50.585 29.379 1.00 33.30 122 VAL A C 1
ATOM 726 O O . VAL A 1 97 ? 3.452 50.661 30.062 1.00 33.33 122 VAL A O 1
ATOM 730 N N . VAL A 1 98 ? 5.673 50.996 29.848 1.00 33.30 123 VAL A N 1
ATOM 731 C CA . VAL A 1 98 ? 5.849 51.550 31.216 1.00 32.96 123 VAL A CA 1
ATOM 732 C C . VAL A 1 98 ? 5.616 53.069 31.295 1.00 32.96 123 VAL A C 1
ATOM 733 O O . VAL A 1 98 ? 4.753 53.539 32.055 1.00 30.78 123 VAL A O 1
ATOM 737 N N . CYS A 1 99 ? 6.390 53.849 30.546 1.00 31.38 124 CYS A N 1
ATOM 738 C CA . CYS A 1 99 ? 6.206 55.306 30.605 1.00 32.38 124 CYS A CA 1
ATOM 739 C C . CYS A 1 99 ? 5.233 55.862 29.543 1.00 31.94 124 CYS A C 1
ATOM 740 O O . CYS A 1 99 ? 4.864 57.035 29.598 1.00 32.11 124 CYS A O 1
ATOM 743 N N . LYS A 1 100 ? 4.847 55.047 28.559 1.00 31.79 125 LYS A N 1
ATOM 744 C CA . LYS A 1 100 ? 3.854 55.422 27.486 1.00 32.47 125 LYS A CA 1
ATOM 745 C C . LYS A 1 100 ? 4.412 56.408 26.415 1.00 33.22 125 LYS A C 1
ATOM 746 O O . LYS A 1 100 ? 3.707 56.828 25.531 1.00 33.52 125 LYS A O 1
ATOM 752 N N . ARG A 1 101 ? 5.678 56.778 26.523 1.00 34.73 126 ARG A N 1
ATOM 753 C CA . ARG A 1 101 ? 6.365 57.588 25.518 1.00 37.18 126 ARG A CA 1
ATOM 754 C C . ARG A 1 101 ? 6.471 56.859 24.166 1.00 37.36 126 ARG A C 1
ATOM 755 O O . ARG A 1 101 ? 6.789 55.645 24.112 1.00 33.20 126 ARG A O 1
ATOM 763 N N . GLN A 1 102 ? 6.126 57.633 23.113 1.00 37.22 127 GLN A N 1
ATOM 764 C CA . GLN A 1 102 ? 6.096 57.154 21.738 1.00 39.81 127 GLN A CA 1
ATOM 765 C C . GLN A 1 102 ? 7.536 57.007 21.328 1.00 38.58 127 GLN A C 1
ATOM 766 O O . GLN A 1 102 ? 8.314 57.910 21.512 1.00 40.03 127 GLN A O 1
ATOM 772 N N . LEU A 1 103 ? 7.927 55.850 20.821 1.00 37.48 128 LEU A N 1
ATOM 773 C CA . LEU A 1 103 ? 9.309 55.711 20.456 1.00 37.13 128 LEU A CA 1
ATOM 774 C C . LEU A 1 103 ? 9.583 56.251 19.047 1.00 37.17 128 LEU A C 1
ATOM 775 O O . LEU A 1 103 ? 8.687 56.361 18.183 1.00 37.87 128 LEU A O 1
ATOM 780 N N . ALA A 1 104 ? 10.836 56.589 18.818 1.00 36.75 129 ALA A N 1
ATOM 781 C CA . ALA A 1 104 ? 11.253 57.293 17.595 1.00 36.46 129 ALA A CA 1
ATOM 782 C C . ALA A 1 104 ? 12.483 56.611 16.978 1.00 35.14 129 ALA A C 1
ATOM 783 O O . ALA A 1 104 ? 13.095 55.753 17.596 1.00 34.68 129 ALA A O 1
ATOM 785 N N . THR A 1 105 ? 12.782 56.911 15.725 1.00 35.13 130 THR A N 1
ATOM 786 C CA . THR A 1 105 ? 13.885 56.247 15.044 1.00 34.67 130 THR A CA 1
ATOM 787 C C . THR A 1 105 ? 15.149 56.540 15.809 1.00 35.29 130 THR A C 1
ATOM 788 O O . THR A 1 105 ? 15.406 57.699 16.152 1.00 35.05 130 THR A O 1
ATOM 792 N N . GLY A 1 106 ? 15.897 55.479 16.121 1.00 35.51 131 GLY A N 1
ATOM 793 C CA . GLY A 1 106 ? 17.164 55.562 16.862 1.00 36.38 131 GLY A CA 1
ATOM 794 C C . GLY A 1 106 ? 16.988 55.374 18.353 1.00 38.15 131 GLY A C 1
ATOM 795 O O . GLY A 1 106 ? 17.986 55.192 19.107 1.00 39.07 131 GLY A O 1
ATOM 796 N N . ASP A 1 107 ? 15.743 55.404 18.823 1.00 37.97 132 ASP A N 1
ATOM 797 C CA . ASP A 1 107 ? 15.508 55.155 20.250 1.00 38.07 132 ASP A CA 1
ATOM 798 C C . ASP A 1 107 ? 15.866 53.714 20.536 1.00 37.96 132 ASP A C 1
ATOM 799 O O . ASP A 1 107 ? 15.464 52.805 19.797 1.00 38.11 132 ASP A O 1
ATOM 804 N N . GLU A 1 108 ? 16.610 53.535 21.622 1.00 37.88 133 GLU A N 1
ATOM 805 C CA . GLU A 1 108 ? 16.969 52.268 22.219 1.00 38.13 133 GLU A CA 1
ATOM 806 C C . GLU A 1 108 ? 15.824 51.754 23.083 1.00 37.22 133 GLU A C 1
ATOM 807 O O . GLU A 1 108 ? 15.327 52.458 23.969 1.00 38.44 133 GLU A O 1
ATOM 813 N N . PHE A 1 109 ? 15.433 50.515 22.844 1.00 36.89 134 PHE A N 1
ATOM 814 C CA . PHE A 1 109 ? 14.334 49.889 23.559 1.00 36.43 134 PHE A CA 1
ATOM 815 C C . PHE A 1 109 ? 14.590 48.399 23.683 1.00 37.03 134 PHE A C 1
ATOM 816 O O . PHE A 1 109 ? 15.554 47.867 23.118 1.00 36.92 134 PHE A O 1
ATOM 824 N N . TYR A 1 110 ? 13.720 47.739 24.429 1.00 37.67 135 TYR A N 1
ATOM 825 C CA . TYR A 1 110 ? 13.707 46.283 24.502 1.00 38.22 135 TYR A CA 1
ATOM 826 C C . TYR A 1 110 ? 12.400 45.723 24.040 1.00 38.14 135 TYR A C 1
ATOM 827 O O . TYR A 1 110 ? 11.328 46.217 24.403 1.00 39.67 135 TYR A O 1
ATOM 836 N N . LEU A 1 111 ? 12.505 44.686 23.232 1.00 39.20 136 LEU A N 1
ATOM 837 C CA . LEU A 1 111 ? 11.391 43.863 22.863 1.00 40.08 136 LEU A CA 1
ATOM 838 C C . LEU A 1 111 ? 11.300 42.712 23.877 1.00 41.54 136 LEU A C 1
ATOM 839 O O . LEU A 1 111 ? 12.223 41.877 23.975 1.00 41.06 136 LEU A O 1
ATOM 8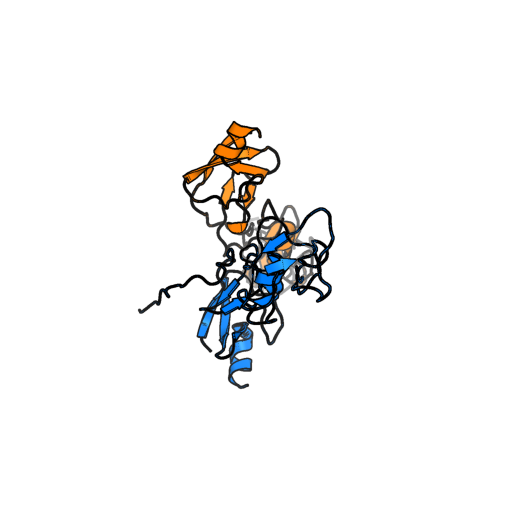44 N N . MET A 1 112 ? 10.201 42.669 24.622 1.00 41.64 137 MET A N 1
ATOM 845 C CA . MET A 1 112 ? 9.955 41.583 25.564 1.00 42.93 137 MET A CA 1
ATOM 846 C C . MET A 1 112 ? 9.442 40.338 24.848 1.00 43.25 137 MET A C 1
ATOM 847 O O . MET A 1 112 ? 9.160 40.372 23.650 1.00 44.03 137 MET A O 1
ATOM 852 N N . GLU A 1 113 ? 9.323 39.242 25.589 1.00 44.48 138 GLU A N 1
ATOM 853 C CA . GLU A 1 113 ? 8.968 37.955 25.002 1.00 45.46 138 GLU A CA 1
ATOM 854 C C . GLU A 1 113 ? 7.474 37.875 24.710 1.00 45.76 138 GLU A C 1
ATOM 855 O O . GLU A 1 113 ? 7.018 36.981 23.997 1.00 45.75 138 GLU A O 1
ATOM 861 N N . ASP A 1 114 ? 6.729 38.899 25.119 1.00 45.40 139 ASP A N 1
ATOM 862 C CA . ASP A 1 114 ? 5.293 38.950 24.839 1.00 45.20 139 ASP A CA 1
ATOM 863 C C . ASP A 1 114 ? 4.771 40.024 23.863 1.00 45.11 139 ASP A C 1
ATOM 864 O O . ASP A 1 114 ? 3.655 40.514 24.040 1.00 45.20 139 ASP A O 1
ATOM 869 N N . SER A 1 115 ? 5.667 40.540 23.032 1.00 44.38 140 SER A N 1
ATOM 870 C CA . SER A 1 115 ? 5.420 41.756 22.256 1.00 43.13 140 SER A CA 1
ATOM 871 C C . SER A 1 115 ? 5.630 43.123 22.913 1.00 42.48 140 SER A C 1
ATOM 872 O O . SER A 1 115 ? 5.635 44.124 22.223 1.00 43.26 140 SER A O 1
ATOM 875 N N . ARG A 1 116 ? 5.799 43.164 24.231 1.00 41.57 141 ARG A N 1
ATOM 876 C CA . ARG A 1 116 ? 5.773 44.411 24.985 1.00 39.64 141 ARG A CA 1
ATOM 877 C C . ARG A 1 116 ? 7.019 45.231 24.675 1.00 38.40 141 ARG A C 1
ATOM 878 O O . ARG A 1 116 ? 8.099 44.683 24.585 1.00 39.12 141 ARG A O 1
ATOM 886 N N . LEU A 1 117 ? 6.871 46.539 24.520 1.00 37.03 142 LEU A N 1
ATOM 887 C CA . LEU A 1 117 ? 7.969 47.375 24.194 1.00 35.88 142 LEU A CA 1
ATOM 888 C C . LEU A 1 117 ? 8.292 48.171 25.424 1.00 36.56 142 LEU A C 1
ATOM 889 O O . LEU A 1 117 ? 7.400 48.756 26.032 1.00 35.94 142 LEU A O 1
ATOM 894 N N . VAL A 1 118 ? 9.580 48.217 25.768 1.00 36.83 143 VAL A N 1
ATOM 895 C CA . VAL A 1 118 ? 10.071 48.887 26.977 1.00 35.80 143 VAL A CA 1
ATOM 896 C C . VAL A 1 118 ? 11.291 49.707 26.558 1.00 36.52 143 VAL A C 1
ATOM 897 O O . VAL A 1 118 ? 12.252 49.136 26.022 1.00 36.87 143 VAL A O 1
ATOM 901 N N . CYS A 1 119 ? 11.263 51.016 26.785 1.00 37.46 144 CYS A N 1
ATOM 902 C CA . CYS A 1 119 ? 12.424 51.850 26.493 1.00 38.99 144 CYS A CA 1
ATOM 903 C C . CYS A 1 119 ? 13.635 51.456 27.418 1.00 40.75 144 CYS A C 1
ATOM 904 O O . CYS A 1 119 ? 13.474 50.800 28.474 1.00 39.92 144 CYS A O 1
ATOM 907 N N . LYS A 1 120 ? 14.833 51.829 26.990 1.00 42.06 145 LYS A N 1
ATOM 908 C CA . LYS A 1 120 ? 16.048 51.404 27.675 1.00 43.69 145 LYS A CA 1
ATOM 909 C C . LYS A 1 120 ? 15.987 51.825 29.152 1.00 43.36 145 LYS A C 1
ATOM 910 O O . LYS A 1 120 ? 16.234 50.997 30.026 1.00 44.02 145 LYS A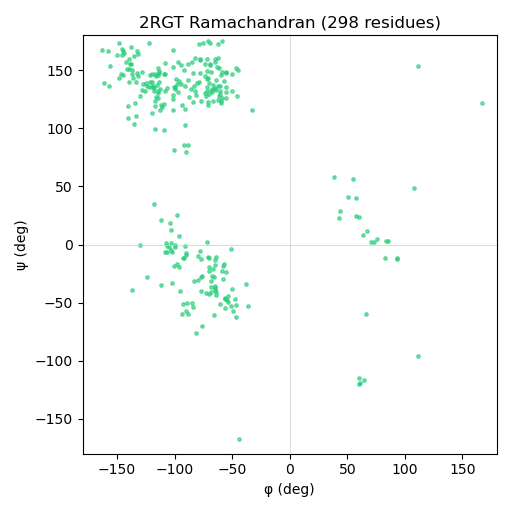 O 1
ATOM 916 N N . ALA A 1 121 ? 15.610 53.083 29.417 1.00 42.42 146 ALA A N 1
ATOM 917 C CA . ALA A 1 121 ? 15.555 53.668 30.760 1.00 41.48 146 ALA A CA 1
ATOM 918 C C . ALA A 1 121 ? 14.630 52.941 31.710 1.00 41.09 146 ALA A C 1
ATOM 919 O O . ALA A 1 121 ? 14.796 53.035 32.901 1.00 41.91 146 ALA A O 1
ATOM 921 N N . ASP A 1 122 ? 13.658 52.201 31.182 1.00 40.91 147 ASP A N 1
ATOM 922 C CA . ASP A 1 122 ? 12.706 51.464 32.019 1.00 39.51 147 ASP A CA 1
ATOM 923 C C . ASP A 1 122 ? 12.960 49.976 31.995 1.00 39.20 147 ASP A C 1
ATOM 924 O O . ASP A 1 122 ? 12.256 49.214 32.631 1.00 39.28 147 ASP A O 1
ATOM 929 N N . TYR A 1 123 ? 13.973 49.545 31.272 1.00 39.98 148 TYR A N 1
ATOM 930 C CA . TYR A 1 123 ? 14.223 48.120 31.147 1.00 41.31 148 TYR A CA 1
ATOM 931 C C . TYR A 1 123 ? 14.595 47.389 32.460 1.00 41.76 148 TYR A C 1
ATOM 932 O O . TYR A 1 123 ? 14.066 46.309 32.714 1.00 41.05 148 TYR A O 1
ATOM 941 N N . GLU A 1 124 ? 15.459 47.945 33.311 1.00 44.01 149 GLU A N 1
ATOM 942 C CA . GLU A 1 124 ? 15.733 47.274 34.632 1.00 45.73 149 GLU A CA 1
ATOM 943 C C . GLU A 1 124 ? 14.397 47.012 35.379 1.00 44.90 149 GLU A C 1
ATOM 944 O O . GLU A 1 124 ? 14.162 45.945 36.001 1.00 44.48 149 GLU A O 1
ATOM 950 N N . THR A 1 125 ? 13.556 48.052 35.336 1.00 44.42 150 THR A N 1
ATOM 951 C CA . THR A 1 125 ? 12.227 48.060 35.917 1.00 42.97 150 THR A CA 1
ATOM 952 C C . THR A 1 125 ? 11.376 46.893 35.337 1.00 42.58 150 THR A C 1
ATOM 953 O O . THR A 1 125 ? 10.891 46.060 36.112 1.00 41.85 150 THR A O 1
ATOM 957 N N . ALA A 1 126 ? 11.255 46.794 34.000 1.00 41.52 151 ALA A N 1
ATOM 958 C CA . ALA A 1 126 ? 10.404 45.754 33.388 1.00 41.26 151 ALA A CA 1
ATOM 959 C C . ALA A 1 126 ? 10.889 44.299 33.540 1.00 41.96 151 ALA A C 1
ATOM 960 O O . ALA A 1 126 ? 10.062 43.382 33.672 1.00 42.82 151 ALA A O 1
ATOM 962 N N . LYS A 1 127 ? 12.204 44.075 33.590 1.00 41.93 152 LYS A N 1
ATOM 963 C CA . LYS A 1 127 ? 12.676 42.710 33.748 1.00 42.30 152 LYS A CA 1
ATOM 964 C C . LYS A 1 127 ? 12.540 42.151 35.166 1.00 42.51 152 LYS A C 1
ATOM 965 O O . LYS A 1 127 ? 12.422 40.930 35.352 1.00 43.98 152 LYS A O 1
ATOM 971 N N . GLN A 1 128 ? 12.552 43.035 36.171 1.00 42.39 153 GLN A N 1
ATOM 972 C CA . GLN A 1 128 ? 12.098 42.713 37.539 1.00 41.07 153 GLN A CA 1
ATOM 973 C C . GLN A 1 128 ? 10.642 42.175 37.571 1.00 41.21 153 GLN A C 1
ATOM 974 O O . GLN A 1 128 ? 10.348 41.180 38.231 1.00 40.88 153 GLN A O 1
ATOM 980 N N . GLY A 1 129 ? 9.740 42.844 36.850 1.00 42.14 154 GLY A N 1
ATOM 981 C CA . GLY A 1 129 ? 8.379 42.347 36.634 1.00 43.07 154 GLY A CA 1
ATOM 982 C C . GLY A 1 129 ? 8.351 41.296 35.542 1.00 43.83 154 GLY A C 1
ATOM 983 O O . GLY A 1 129 ? 7.284 40.894 35.080 1.00 44.98 154 GLY A O 1
ATOM 984 N N . GLY A 1 140 ? 13.875 39.947 27.532 1.00 51.77 262 GLY A N 1
ATOM 985 C CA . GLY A 1 140 ? 14.323 41.199 26.884 1.00 51.49 262 GLY A CA 1
ATOM 986 C C . GLY A 1 140 ? 15.430 41.078 25.834 1.00 51.44 262 GLY A C 1
ATOM 987 O O . GLY A 1 140 ? 16.536 40.580 26.146 1.00 51.71 262 GLY A O 1
ATOM 988 N N . THR A 1 141 ? 15.125 41.539 24.605 1.00 50.37 263 THR A N 1
ATOM 989 C CA . THR A 1 141 ? 16.079 41.718 23.460 1.00 48.90 263 THR A CA 1
ATOM 990 C C . THR A 1 141 ? 16.239 43.192 23.146 1.00 48.44 263 THR A C 1
ATOM 991 O O . THR A 1 141 ? 15.257 43.822 22.727 1.00 48.05 263 THR A O 1
ATOM 995 N N . PRO A 1 142 ? 17.452 43.758 23.327 1.00 47.40 264 PRO A N 1
ATOM 996 C CA . PRO A 1 142 ? 17.695 45.195 23.055 1.00 46.94 264 PRO A CA 1
ATOM 997 C C . PRO A 1 142 ? 17.622 45.453 21.576 1.00 46.64 264 PRO A C 1
ATOM 998 O O . PRO A 1 142 ? 17.931 44.555 20.789 1.00 46.22 264 PRO A O 1
ATOM 1002 N N . MET A 1 143 ? 17.297 46.668 21.130 1.00 45.15 265 MET A N 1
ATOM 1003 C CA . MET A 1 143 ? 17.037 46.900 19.718 1.00 43.24 265 MET A CA 1
ATOM 1004 C C . MET A 1 143 ? 17.115 48.377 19.516 1.00 41.32 265 MET A C 1
ATOM 1005 O O . MET A 1 143 ? 17.221 49.135 20.472 1.00 40.92 265 MET A O 1
ATOM 1010 N N . VAL A 1 144 ? 17.164 48.905 18.414 1.00 40.08 266 VAL A N 1
ATOM 1011 C CA . VAL A 1 144 ? 17.242 50.360 18.121 1.00 40.08 266 VAL A CA 1
ATOM 1012 C C . VAL A 1 144 ? 16.098 50.514 17.138 1.00 39.38 266 VAL A C 1
ATOM 1013 O O . VAL A 1 144 ? 15.939 49.688 16.236 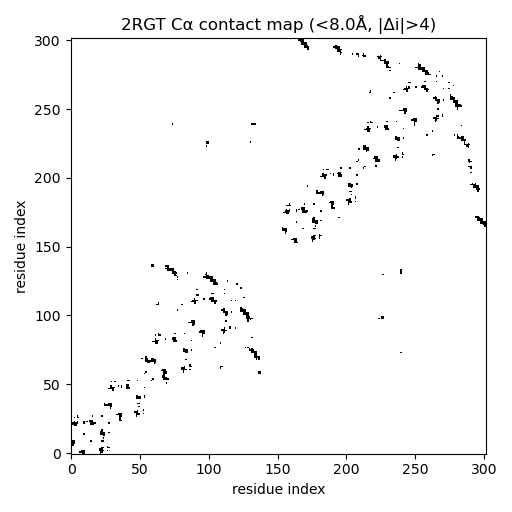1.00 40.20 266 VAL A O 1
ATOM 1017 N N . ALA A 1 145 ? 15.269 51.523 17.355 1.00 38.23 267 ALA A N 1
ATOM 1018 C CA . ALA A 1 145 ? 13.997 51.705 16.614 1.00 37.34 267 ALA A CA 1
ATOM 1019 C C . ALA A 1 145 ? 14.329 52.010 15.169 1.00 37.12 267 ALA A C 1
ATOM 1020 O O . ALA A 1 145 ? 15.015 52.993 14.901 1.00 36.71 267 ALA A O 1
ATOM 1022 N N . ALA A 1 146 ? 13.807 51.195 14.269 1.00 37.40 268 ALA A N 1
ATOM 1023 C CA . ALA A 1 146 ? 13.947 51.378 12.835 1.00 38.12 268 ALA A CA 1
ATOM 1024 C C . ALA A 1 146 ? 12.941 52.357 12.321 1.00 37.51 268 ALA A C 1
ATOM 1025 O O . ALA A 1 146 ? 11.881 52.579 12.925 1.00 37.47 268 ALA A O 1
ATOM 1027 N N . SER A 1 147 ? 13.220 52.894 11.151 1.00 36.53 269 SER A N 1
ATOM 1028 C CA . SER A 1 147 ? 12.313 53.905 10.569 1.00 36.97 269 SER A CA 1
ATOM 1029 C C . SER A 1 147 ? 11.070 53.217 10.195 1.00 35.04 269 SER A C 1
ATOM 1030 O O . SER A 1 147 ? 11.100 52.020 9.978 1.00 35.46 269 SER A O 1
ATOM 1033 N N . PRO A 1 148 ? 9.958 53.956 10.131 1.00 34.40 270 PRO A N 1
ATOM 1034 C CA . PRO A 1 148 ? 8.731 53.319 9.708 1.00 34.79 270 PRO A CA 1
ATOM 1035 C C . PRO A 1 148 ? 8.796 52.788 8.242 1.00 37.34 270 PRO A C 1
ATOM 1036 O O . PRO A 1 148 ? 9.550 53.334 7.363 1.00 35.45 270 PRO A O 1
ATOM 1040 N N . GLU A 1 149 ? 7.993 51.748 7.995 1.00 37.98 271 GLU A N 1
ATOM 1041 C CA . GLU A 1 149 ? 7.791 51.247 6.653 1.00 40.70 271 GLU A CA 1
ATOM 1042 C C . GLU A 1 149 ? 6.349 50.929 6.367 1.00 41.01 271 GLU A C 1
ATOM 1043 O O . GLU A 1 149 ? 5.582 50.518 7.242 1.00 38.14 271 GLU A O 1
ATOM 1049 N N . ARG A 1 150 ? 6.008 51.076 5.099 1.00 43.08 272 ARG A N 1
ATOM 1050 C CA . ARG A 1 150 ? 4.814 50.449 4.523 1.00 46.08 272 ARG A CA 1
ATOM 1051 C C . ARG A 1 150 ? 4.674 48.997 4.913 1.00 46.97 272 ARG A C 1
ATOM 1052 O O . ARG A 1 150 ? 5.582 48.192 4.760 1.00 47.41 272 ARG A O 1
ATOM 1060 N N . HIS A 1 151 ? 3.499 48.658 5.433 1.00 48.96 273 HIS A N 1
ATOM 1061 C CA . HIS A 1 151 ? 3.280 47.355 6.048 1.00 50.38 273 HIS A CA 1
ATOM 1062 C C . HIS A 1 151 ? 2.983 46.293 4.996 1.00 52.88 273 HIS A C 1
ATOM 1063 O O . HIS A 1 151 ? 2.154 46.498 4.110 1.00 52.93 273 HIS A O 1
ATOM 1070 N N . ASP A 1 152 ? 3.667 45.158 5.099 1.00 56.00 274 ASP A N 1
ATOM 1071 C CA . ASP A 1 152 ? 3.848 44.266 3.960 1.00 59.63 274 ASP A CA 1
ATOM 1072 C C . ASP A 1 152 ? 2.833 43.129 3.982 1.00 61.46 274 ASP A C 1
ATOM 1073 O O . ASP A 1 152 ? 3.052 42.077 3.383 1.00 62.52 274 ASP A O 1
ATOM 1078 N N . GLY A 1 153 ? 1.734 43.398 4.618 1.00 63.09 275 GLY A N 1
ATOM 1079 C CA . GLY A 1 153 ? 0.519 42.605 4.613 1.00 64.71 275 GLY A CA 1
ATOM 1080 C C . GLY A 1 153 ? 0.794 41.120 4.744 1.00 66.05 275 GLY A C 1
ATOM 1081 O O . GLY A 1 153 ? -0.029 40.290 4.359 1.00 66.58 275 GLY A O 1
ATOM 1082 N N . GLY A 1 154 ? 1.958 40.785 5.291 1.00 66.84 276 GLY A N 1
ATOM 1083 C CA . GLY A 1 154 ? 2.183 39.469 5.858 1.00 68.27 276 GLY A CA 1
ATOM 1084 C C . GLY A 1 154 ? 3.113 38.637 4.999 1.00 69.18 276 GLY A C 1
ATOM 1085 O O . GLY A 1 154 ? 2.826 37.482 4.685 1.00 69.40 276 GLY A O 1
ATOM 1086 N N . LEU A 1 155 ? 4.236 39.235 4.620 1.00 69.80 277 LEU A N 1
ATOM 1087 C CA . LEU A 1 155 ? 5.031 38.755 3.495 1.00 70.41 277 LEU A CA 1
ATOM 1088 C C . LEU A 1 155 ? 6.154 37.963 4.155 1.00 70.76 277 LEU A C 1
ATOM 1089 O O . LEU A 1 155 ? 6.671 38.356 5.202 1.00 71.06 277 LEU A O 1
ATOM 1094 N N . GLN A 1 156 ? 6.416 36.789 3.593 1.00 70.76 278 GLN A N 1
ATOM 1095 C CA . GLN A 1 156 ? 7.214 35.797 4.303 1.00 70.84 278 GLN A CA 1
ATOM 1096 C C . GLN A 1 156 ? 8.590 36.381 4.280 1.00 69.93 278 GLN A C 1
ATOM 1097 O O . GLN A 1 156 ? 9.129 36.678 3.224 1.00 70.68 278 GLN A O 1
ATOM 1103 N N . ALA A 1 157 ? 9.156 36.571 5.459 1.00 68.36 279 ALA A N 1
ATOM 1104 C CA . ALA A 1 157 ? 10.322 37.447 5.447 1.00 66.48 279 ALA A CA 1
ATOM 1105 C C . ALA A 1 157 ? 11.484 36.829 6.216 1.00 65.16 279 ALA A C 1
ATOM 1106 O O . ALA A 1 157 ? 11.282 36.122 7.203 1.00 64.30 279 ALA A O 1
ATOM 1108 N N . ASN A 1 158 ? 12.628 37.107 5.710 1.00 63.33 280 ASN A N 1
ATOM 1109 C CA . ASN A 1 158 ? 13.809 36.430 6.228 1.00 61.93 280 ASN A CA 1
ATOM 1110 C C . ASN A 1 158 ? 14.610 37.314 7.178 1.00 60.67 280 ASN A C 1
ATOM 1111 O O . ASN A 1 158 ? 15.066 38.394 6.802 1.00 60.72 280 ASN A O 1
ATOM 1116 N N . PRO A 1 159 ? 14.950 36.855 8.373 1.00 60.11 281 PRO A N 1
ATOM 1117 C CA . PRO A 1 159 ? 15.792 37.678 9.259 1.00 59.49 281 PRO A CA 1
ATOM 1118 C C . PRO A 1 159 ? 17.267 37.855 8.859 1.00 59.58 281 PRO A C 1
ATOM 1119 O O . PRO A 1 159 ? 17.867 36.914 8.363 1.00 59.33 281 PRO A O 1
ATOM 1123 N N . VAL A 1 160 ? 17.831 39.044 9.096 1.00 59.64 282 VAL A N 1
ATOM 1124 C CA . VAL A 1 160 ? 19.259 39.307 8.961 1.00 60.04 282 VAL A CA 1
ATOM 1125 C C . VAL A 1 160 ? 19.862 39.500 10.369 1.00 61.48 282 VAL A C 1
ATOM 1126 O O . VAL A 1 160 ? 19.773 40.604 10.944 1.00 60.90 282 VAL A O 1
ATOM 1130 N N . GLU A 1 161 ? 20.471 38.437 10.909 1.00 62.79 283 GLU A N 1
ATOM 1131 C CA . GLU A 1 161 ? 21.152 38.484 12.212 1.00 64.08 283 GLU A CA 1
ATOM 1132 C C . GLU A 1 161 ? 22.631 38.808 12.130 1.00 64.85 283 GLU A C 1
ATOM 1133 O O . GLU A 1 161 ? 23.306 38.472 11.155 1.00 64.31 283 GLU A O 1
ATOM 1139 N N . VAL A 1 162 ? 23.122 39.444 13.193 1.00 66.34 284 VAL A N 1
ATOM 1140 C CA . VAL A 1 162 ? 24.497 39.929 13.308 1.00 67.82 284 VAL A CA 1
ATOM 1141 C C . VAL A 1 162 ? 25.310 39.160 14.383 1.00 68.28 284 VAL A C 1
ATOM 1142 O O . VAL A 1 162 ? 24.823 38.979 15.510 1.00 68.27 284 VAL A O 1
ATOM 1146 N N . GLN A 1 163 ? 26.536 38.769 14.025 1.00 69.18 285 GLN A N 1
ATOM 1147 C CA . GLN A 1 163 ? 27.502 38.111 14.922 1.00 69.37 285 GLN A CA 1
ATOM 1148 C C . GLN A 1 163 ? 28.861 38.797 14.871 1.00 69.87 285 GLN A C 1
ATOM 1149 O O . GLN A 1 163 ? 29.432 38.950 13.798 1.00 69.94 285 GLN A O 1
ATOM 1155 N N . SER A 1 164 ? 29.402 39.170 16.025 1.00 70.59 286 SER A N 1
ATOM 1156 C CA . SER A 1 164 ? 30.750 39.750 16.075 1.00 70.95 286 SER A CA 1
ATOM 1157 C C . SER A 1 164 ? 31.827 38.683 16.310 1.00 71.01 286 SER A C 1
ATOM 1158 O O . SER A 1 164 ? 32.055 37.813 15.459 1.00 70.67 286 SER A O 1
ATOM 1161 N N . GLY B 1 1 ? 42.834 97.329 27.334 1.00 37.99 26 GLY B N 1
ATOM 1162 C CA . GLY B 1 1 ? 43.006 96.009 27.913 1.00 38.27 26 GLY B CA 1
ATOM 1163 C C . GLY B 1 1 ? 43.151 94.928 26.860 1.00 37.74 26 GLY B C 1
ATOM 1164 O O . GLY B 1 1 ? 42.437 94.925 25.857 1.00 38.75 26 GLY B O 1
ATOM 1165 N N . SER B 1 2 ? 44.081 94.007 27.089 1.00 37.84 27 SER B N 1
ATOM 1166 C CA . SER B 1 2 ? 45.065 94.160 28.153 1.00 37.54 27 SER B CA 1
ATOM 1167 C C . SER B 1 2 ? 44.450 94.160 29.544 1.00 36.86 27 SER B C 1
ATOM 1168 O O . SER B 1 2 ? 43.888 93.166 29.970 1.00 37.71 27 SER B O 1
ATOM 1171 N N . THR B 1 3 ? 44.567 95.265 30.261 1.00 35.49 28 THR B N 1
ATOM 1172 C CA . THR B 1 3 ? 43.953 95.319 31.582 1.00 33.68 28 THR B CA 1
ATOM 1173 C C . THR B 1 3 ? 42.677 94.485 31.631 1.00 31.90 28 THR B C 1
ATOM 1174 O O . THR B 1 3 ? 41.670 94.837 31.016 1.00 32.51 28 THR B O 1
ATOM 1178 N N . PRO B 1 4 ? 42.643 93.419 32.431 1.00 30.26 29 PRO B N 1
ATOM 1179 C CA . PRO B 1 4 ? 41.449 92.546 32.508 1.00 29.73 29 PRO B CA 1
ATOM 1180 C C . PRO B 1 4 ? 40.123 93.218 32.945 1.00 29.29 29 PRO B C 1
ATOM 1181 O O . PRO B 1 4 ? 40.136 94.400 33.289 1.00 29.31 29 PRO B O 1
ATOM 1185 N N . GLU B 1 5 ? 39.006 92.474 32.930 1.00 29.65 30 GLU B N 1
ATOM 1186 C CA . GLU B 1 5 ? 37.753 92.915 33.559 1.00 30.65 30 GLU B CA 1
ATOM 1187 C C . GLU B 1 5 ? 36.881 91.754 33.910 1.00 31.06 30 GLU B C 1
ATOM 1188 O O . GLU B 1 5 ? 36.981 90.699 33.299 1.00 29.73 30 GLU B O 1
ATOM 1194 N N . ILE B 1 6 ? 36.039 91.958 34.921 1.00 33.02 31 ILE B N 1
ATOM 1195 C CA . ILE B 1 6 ? 35.007 90.981 35.302 1.00 35.29 31 ILE B CA 1
ATOM 1196 C C . ILE B 1 6 ? 34.066 90.767 34.121 1.00 36.76 31 ILE B C 1
ATOM 1197 O O . ILE B 1 6 ? 33.601 91.736 33.513 1.00 36.30 31 ILE B O 1
ATOM 1202 N N . PRO B 1 7 ? 33.778 89.491 33.796 1.00 38.02 32 PRO B N 1
ATOM 1203 C CA . PRO B 1 7 ? 32.875 89.161 32.734 1.00 39.14 32 PRO B CA 1
ATOM 1204 C C . PRO B 1 7 ? 31.507 89.833 32.929 1.00 40.71 32 PRO B C 1
ATOM 1205 O O . PRO B 1 7 ? 31.052 90.040 34.073 1.00 40.72 32 PRO B O 1
ATOM 1209 N N . MET B 1 8 ? 30.887 90.156 31.798 1.00 41.28 33 MET B N 1
ATOM 1210 C CA . MET B 1 8 ? 29.588 90.814 31.741 1.00 42.55 33 MET B CA 1
ATOM 1211 C C . MET B 1 8 ? 28.632 89.815 31.118 1.00 42.09 33 MET B C 1
ATOM 1212 O O . MET B 1 8 ? 28.969 89.197 30.119 1.00 42.51 33 MET B O 1
ATOM 1217 N N . CYS B 1 9 ? 27.468 89.622 31.721 1.00 42.88 34 CYS B N 1
ATOM 1218 C CA . CYS B 1 9 ? 26.515 88.592 31.256 1.0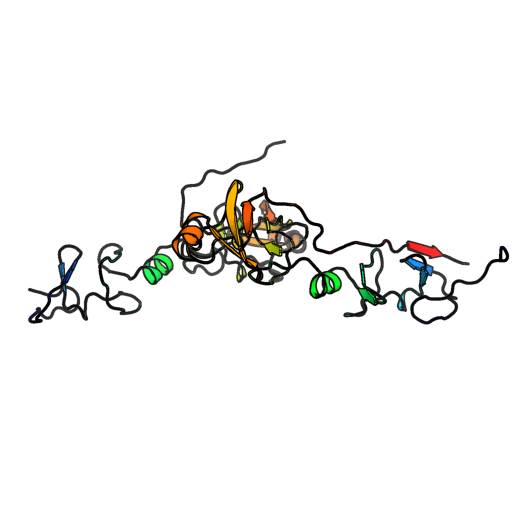0 43.08 34 CYS B CA 1
ATOM 1219 C C . CYS B 1 9 ? 25.847 88.970 29.946 1.00 43.36 34 CYS B C 1
ATOM 1220 O O . CYS B 1 9 ? 25.421 90.113 29.760 1.00 43.04 34 CYS B O 1
ATOM 1223 N N . ALA B 1 10 ? 25.778 87.993 29.045 1.00 43.97 35 ALA B N 1
ATOM 1224 C CA . ALA B 1 10 ? 25.084 88.126 27.764 1.00 44.38 35 ALA B CA 1
ATOM 1225 C C . ALA B 1 10 ? 23.550 88.247 27.904 1.00 45.09 35 ALA B C 1
ATOM 1226 O O . ALA B 1 10 ? 22.917 88.974 27.133 1.00 46.32 35 ALA B O 1
ATOM 1228 N N . GLY B 1 11 ? 22.959 87.532 28.868 1.00 45.00 36 GLY B N 1
ATOM 1229 C CA . GLY B 1 11 ? 21.536 87.679 29.211 1.00 44.76 36 GLY B CA 1
ATOM 1230 C C . GLY B 1 11 ? 21.107 89.022 29.818 1.00 44.86 36 GLY B C 1
ATOM 1231 O O . GLY B 1 11 ? 20.267 89.731 29.233 1.00 43.87 36 GLY B O 1
ATOM 1232 N N . CYS B 1 12 ? 21.687 89.367 30.979 1.00 44.10 37 CYS B N 1
ATOM 1233 C CA . CYS B 1 12 ? 21.247 90.515 31.810 1.00 44.39 37 CYS B CA 1
ATOM 1234 C C . CYS B 1 12 ? 22.121 91.767 31.734 1.00 45.17 37 CYS B C 1
ATOM 1235 O O . CYS B 1 12 ? 21.842 92.751 32.437 1.00 45.65 37 CYS B O 1
ATOM 1238 N N . ASP B 1 13 ? 23.178 91.742 30.917 1.00 45.44 38 ASP B N 1
ATOM 1239 C CA . ASP B 1 13 ? 24.083 92.899 30.793 1.00 46.63 38 ASP B CA 1
ATOM 1240 C C . ASP B 1 13 ? 24.729 93.358 32.118 1.00 46.47 38 ASP B C 1
ATOM 1241 O O . ASP B 1 13 ? 25.146 94.517 32.226 1.00 46.61 38 ASP B O 1
ATOM 1246 N N . GLN B 1 14 ? 24.835 92.434 33.086 1.00 46.32 39 GLN B N 1
ATOM 1247 C CA . GLN B 1 14 ? 25.412 92.677 34.424 1.00 45.94 39 GLN B CA 1
ATOM 1248 C C . GLN B 1 14 ? 26.707 91.884 34.685 1.00 45.51 39 GLN B C 1
ATOM 1249 O O . GLN B 1 14 ? 26.908 90.784 34.141 1.00 45.16 39 GLN B O 1
ATOM 1255 N N . HIS B 1 15 ? 27.555 92.443 35.547 1.00 45.00 40 HIS B N 1
ATOM 1256 C CA . HIS B 1 15 ? 28.780 91.784 36.023 1.00 45.10 40 HIS B CA 1
ATOM 1257 C C . HIS B 1 15 ? 28.497 90.422 36.635 1.00 43.99 40 HIS B C 1
ATOM 1258 O O . HIS B 1 15 ? 27.601 90.264 37.472 1.00 44.13 40 HIS B O 1
ATOM 1265 N N . ILE B 1 16 ? 29.265 89.432 36.212 1.00 42.78 41 ILE B N 1
ATOM 1266 C CA . ILE B 1 16 ? 29.100 88.108 36.780 1.00 41.96 41 ILE B CA 1
ATOM 1267 C C . ILE B 1 16 ? 30.035 87.971 37.996 1.00 42.02 41 ILE B C 1
ATOM 1268 O O . ILE B 1 16 ? 31.238 87.790 37.873 1.00 39.50 41 ILE B O 1
ATOM 1273 N N . LEU B 1 17 ? 29.419 88.078 39.171 1.00 43.24 42 LEU B N 1
ATOM 1274 C CA . LEU B 1 17 ? 30.131 88.062 40.434 1.00 44.43 42 LEU B CA 1
ATOM 1275 C C . LEU B 1 17 ? 30.213 86.640 40.992 1.00 45.22 42 LEU B C 1
ATOM 1276 O O . LEU B 1 17 ? 30.994 86.378 41.910 1.00 45.73 42 LEU B O 1
ATOM 1281 N N . ASP B 1 18 ? 29.438 85.734 40.388 1.00 46.18 43 ASP B N 1
ATOM 1282 C CA . ASP B 1 18 ? 29.312 84.325 40.811 1.00 47.34 43 ASP B CA 1
ATOM 1283 C C . ASP B 1 18 ? 30.606 83.562 40.721 1.00 47.51 43 ASP B C 1
ATOM 1284 O O . ASP B 1 18 ? 31.496 83.958 39.981 1.00 48.27 43 ASP B O 1
ATOM 1289 N N . ARG B 1 19 ? 30.694 82.443 41.440 1.00 48.34 44 ARG B N 1
ATOM 1290 C CA . ARG B 1 19 ? 31.904 81.612 41.388 1.00 48.72 44 ARG B CA 1
ATOM 1291 C C . ARG B 1 19 ? 32.067 80.892 40.046 1.00 48.49 44 ARG B C 1
ATOM 1292 O O . ARG B 1 19 ? 33.170 80.815 39.511 1.00 49.26 44 ARG B O 1
ATOM 1300 N N . PHE B 1 20 ? 30.973 80.349 39.532 1.00 48.27 45 PHE B N 1
ATOM 1301 C CA . PHE B 1 20 ? 30.956 79.672 38.240 1.00 48.61 45 PHE B CA 1
ATOM 1302 C C . PHE B 1 20 ? 30.366 80.602 37.199 1.00 46.90 45 PHE B C 1
ATOM 1303 O O . PHE B 1 20 ? 29.307 81.185 37.404 1.00 46.83 45 PHE B O 1
ATOM 1311 N N . ILE B 1 21 ? 31.142 80.806 36.142 1.00 46.11 46 ILE B N 1
ATOM 1312 C CA . ILE B 1 21 ? 30.773 81.646 35.027 1.00 45.09 46 ILE B CA 1
ATOM 1313 C C . ILE B 1 21 ? 30.699 80.726 33.814 1.00 44.76 46 ILE B C 1
ATOM 1314 O O . ILE B 1 21 ? 31.641 80.002 33.506 1.00 44.13 46 ILE B O 1
ATOM 1319 N N . LEU B 1 22 ? 29.537 80.721 33.172 1.00 44.45 47 LEU B N 1
ATOM 1320 C CA . LEU B 1 22 ? 29.329 79.918 31.981 1.00 43.96 47 LEU B CA 1
ATOM 1321 C C . LEU B 1 22 ? 29.851 80.625 30.741 1.00 43.34 47 LEU B C 1
ATOM 1322 O O . LEU B 1 22 ? 29.663 81.831 30.564 1.00 42.95 47 LEU B O 1
ATOM 1327 N N . LYS B 1 23 ? 30.534 79.870 29.898 1.00 42.44 48 LYS B N 1
ATOM 1328 C CA . LYS B 1 23 ? 30.922 80.389 28.607 1.00 42.22 48 LYS B CA 1
ATOM 1329 C C . LYS B 1 23 ? 30.244 79.603 27.476 1.00 41.09 48 LYS B C 1
ATOM 1330 O O . LYS B 1 23 ? 30.324 78.358 27.423 1.00 40.32 48 LYS B O 1
ATOM 1336 N N . ALA B 1 24 ? 29.586 80.353 26.591 1.00 40.19 49 ALA B N 1
ATOM 1337 C CA . ALA B 1 24 ? 28.810 79.825 25.467 1.00 40.23 49 ALA B CA 1
ATOM 1338 C C . ALA B 1 24 ? 28.586 80.918 24.433 1.00 40.55 49 ALA B C 1
ATOM 1339 O O . ALA B 1 24 ? 28.313 82.053 24.785 1.00 40.01 49 ALA B O 1
ATOM 1341 N N . LEU B 1 25 ? 28.699 80.575 23.155 1.00 42.47 50 LEU B N 1
ATOM 1342 C CA . LEU B 1 25 ? 28.478 81.551 22.092 1.00 44.42 50 LEU B CA 1
ATOM 1343 C C . LEU B 1 25 ? 29.373 82.776 22.274 1.00 45.48 50 LEU B C 1
ATOM 1344 O O . LEU B 1 25 ? 28.894 83.907 22.355 1.00 45.85 50 LEU B O 1
ATOM 1349 N N . ASP B 1 26 ? 30.677 82.532 22.337 1.00 46.76 51 ASP B N 1
ATOM 1350 C CA . ASP B 1 26 ? 31.688 83.592 22.530 1.00 46.89 51 ASP B CA 1
ATOM 1351 C C . ASP B 1 26 ? 31.317 84.625 23.595 1.00 45.92 51 ASP B C 1
ATOM 1352 O O . ASP B 1 26 ? 31.732 85.769 23.506 1.00 46.06 51 ASP B O 1
ATOM 1357 N N . ARG B 1 27 ? 30.548 84.237 24.601 1.00 44.86 52 ARG B N 1
ATOM 1358 C CA . ARG B 1 27 ? 30.059 85.197 25.586 1.00 43.84 52 ARG B CA 1
ATOM 1359 C C . ARG B 1 27 ? 30.024 84.538 26.964 1.00 41.67 52 ARG B C 1
ATOM 1360 O O . ARG B 1 27 ? 30.142 83.312 27.055 1.00 40.49 52 ARG B O 1
ATOM 1368 N N . HIS B 1 28 ? 29.903 85.350 28.024 1.00 39.89 53 HIS B N 1
ATOM 1369 C CA . HIS B 1 28 ? 29.809 84.808 29.380 1.00 38.58 53 HIS B CA 1
ATOM 1370 C C . HIS B 1 28 ? 28.409 84.958 29.946 1.00 37.93 53 HIS B C 1
ATOM 1371 O O . HIS B 1 28 ? 27.668 85.869 29.564 1.00 37.36 53 HIS B O 1
ATOM 1378 N N . TRP B 1 29 ? 28.083 84.108 30.912 1.00 37.37 54 TRP B N 1
ATOM 1379 C CA . TRP B 1 29 ? 26.729 84.019 31.443 1.00 38.15 54 TRP B CA 1
ATOM 1380 C C . TRP B 1 29 ? 26.708 83.643 32.916 1.00 37.79 54 TRP B C 1
ATOM 1381 O O . TRP B 1 29 ? 27.499 82.817 33.366 1.00 36.93 54 TRP B O 1
ATOM 1392 N N . HIS B 1 30 ? 25.760 84.231 33.639 1.00 38.59 55 HIS B N 1
ATOM 1393 C CA . HIS B 1 30 ? 25.299 83.684 34.891 1.00 39.15 55 HIS B CA 1
ATOM 1394 C C . HIS B 1 30 ? 24.666 82.357 34.458 1.00 39.89 55 HIS B C 1
ATOM 1395 O O . HIS B 1 30 ? 24.006 82.308 33.409 1.00 39.78 55 HIS B O 1
ATOM 1402 N N . SER B 1 31 ? 24.838 81.302 35.249 1.00 40.85 56 SER B N 1
ATOM 1403 C CA . SER B 1 31 ? 24.106 80.063 35.003 1.00 42.59 56 SER B CA 1
ATOM 1404 C C . SER B 1 31 ? 22.599 80.294 34.907 1.00 43.35 56 SER B C 1
ATOM 1405 O O . SER B 1 31 ? 21.965 79.837 33.959 1.00 44.74 56 SER B O 1
ATOM 1408 N N . LYS B 1 32 ? 22.029 81.011 35.869 1.00 43.48 57 LYS B N 1
ATOM 1409 C CA . LYS B 1 32 ? 20.611 81.397 35.824 1.00 43.69 57 LYS B CA 1
ATOM 1410 C C . LYS B 1 32 ? 20.202 82.206 34.582 1.00 43.17 57 LYS B C 1
ATOM 1411 O O . LYS B 1 32 ? 19.012 82.294 34.259 1.00 42.74 57 LYS B O 1
ATOM 1417 N N . CYS B 1 33 ? 21.157 82.803 33.869 1.00 42.83 58 CYS B N 1
ATOM 1418 C CA . CYS B 1 33 ? 20.743 83.535 32.662 1.00 42.54 58 CYS B CA 1
ATOM 1419 C C . CYS B 1 33 ? 20.888 82.784 31.350 1.00 41.90 58 CYS B C 1
ATOM 1420 O O . CYS B 1 33 ? 20.267 83.175 30.362 1.00 42.22 58 CYS B O 1
ATOM 1423 N N . LEU B 1 34 ? 21.674 81.709 31.359 1.00 41.26 59 LEU B N 1
ATOM 1424 C CA . LEU B 1 34 ? 21.801 80.831 30.226 1.00 40.98 59 LEU B CA 1
ATOM 1425 C C . LEU B 1 34 ? 20.717 79.767 30.346 1.00 41.14 59 LEU B C 1
ATOM 1426 O O . LEU B 1 34 ? 20.939 78.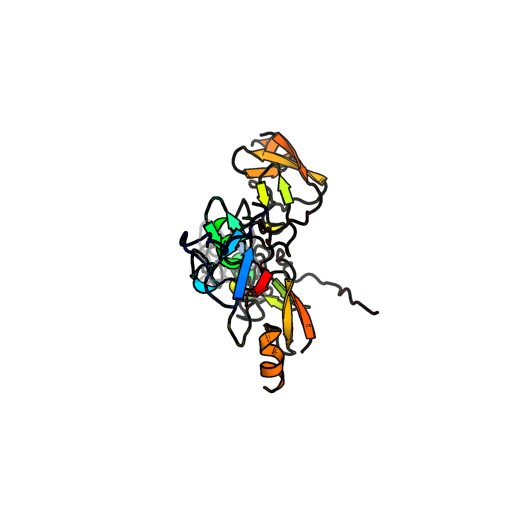675 30.883 1.00 42.11 59 LEU B O 1
ATOM 1431 N N . LYS B 1 35 ? 19.534 80.077 29.857 1.00 40.51 60 LYS B N 1
ATOM 1432 C CA . LYS B 1 35 ? 18.434 79.134 30.035 1.00 41.42 60 LYS B CA 1
ATOM 1433 C C . LYS B 1 35 ? 17.692 78.938 28.716 1.00 40.66 60 LYS B C 1
ATOM 1434 O O . LYS B 1 35 ? 17.892 79.712 27.802 1.00 41.01 60 LYS B O 1
ATOM 1440 N N . CYS B 1 36 ? 16.841 77.922 28.588 1.00 41.50 61 CYS B N 1
ATOM 1441 C CA . CYS B 1 36 ? 16.077 77.799 27.331 1.00 42.20 61 CYS B CA 1
ATOM 1442 C C . CYS B 1 36 ? 15.038 78.904 27.244 1.00 43.31 61 CYS B C 1
ATOM 1443 O O . CYS B 1 36 ? 14.271 79.123 28.172 1.00 43.68 61 CYS B O 1
ATOM 1446 N N . SER B 1 37 ? 15.011 79.606 26.122 1.00 44.44 62 SER B N 1
ATOM 1447 C CA . SER B 1 37 ? 14.104 80.723 26.004 1.00 45.60 62 SER B CA 1
ATOM 1448 C C . SER B 1 37 ? 12.617 80.279 25.903 1.00 46.48 62 SER B C 1
ATOM 1449 O O . SER B 1 37 ? 11.707 81.107 26.035 1.00 47.22 62 SER B O 1
ATOM 1452 N N . ASP B 1 38 ? 12.360 78.983 25.712 1.00 46.77 63 ASP B N 1
ATOM 1453 C CA . ASP B 1 38 ? 10.981 78.476 25.713 1.00 46.74 63 ASP B CA 1
ATOM 1454 C C . ASP B 1 38 ? 10.578 77.971 27.106 1.00 46.96 63 ASP B C 1
ATOM 1455 O O . ASP B 1 38 ? 9.650 78.501 27.713 1.00 46.94 63 ASP B O 1
ATOM 1460 N N . CYS B 1 39 ? 11.304 76.975 27.614 1.00 46.79 64 CYS B N 1
ATOM 1461 C CA . CYS B 1 39 ? 10.889 76.215 28.786 1.00 46.90 64 CYS B CA 1
ATOM 1462 C C . CYS B 1 39 ? 11.675 76.590 30.031 1.00 47.63 64 CYS B C 1
ATOM 1463 O O . CYS B 1 39 ? 11.439 76.036 31.121 1.00 47.00 64 CYS B O 1
ATOM 1466 N N . HIS B 1 40 ? 12.634 77.511 29.847 1.00 48.27 65 HIS B N 1
ATOM 1467 C CA . HIS B 1 40 ? 13.435 78.098 30.923 1.00 48.15 65 HIS B CA 1
ATOM 1468 C C . HIS B 1 40 ? 14.252 77.069 31.708 1.00 47.88 65 HIS B C 1
ATOM 1469 O O . HIS B 1 40 ? 14.593 77.305 32.856 1.00 47.10 65 HIS B O 1
ATOM 1476 N N . VAL B 1 41 ? 14.558 75.922 31.098 1.00 47.69 66 VAL B N 1
ATOM 1477 C CA . VAL B 1 41 ? 15.513 74.998 31.713 1.00 48.12 66 VAL B CA 1
ATOM 1478 C C . VAL B 1 41 ? 16.889 75.627 31.537 1.00 48.88 66 VAL B C 1
ATOM 1479 O O . VAL B 1 41 ? 17.207 76.090 30.427 1.00 48.22 66 VAL B O 1
ATOM 1483 N N . PRO B 1 42 ? 17.679 75.711 32.642 1.00 49.48 67 PRO B N 1
ATOM 1484 C CA . PRO B 1 42 ? 19.032 76.266 32.577 1.00 49.71 67 PRO B CA 1
ATOM 1485 C C . PRO B 1 42 ? 19.854 75.302 31.762 1.00 49.80 67 PRO B C 1
ATOM 1486 O O . PRO B 1 42 ? 19.773 74.097 31.994 1.00 49.81 67 PRO B O 1
ATOM 1490 N N . LEU B 1 43 ? 20.584 75.832 30.787 1.00 49.45 68 LEU B N 1
ATOM 1491 C CA . LEU B 1 43 ? 21.339 75.009 29.852 1.00 49.77 68 LEU B CA 1
ATOM 1492 C C . LEU B 1 43 ? 22.715 74.733 30.433 1.00 50.76 68 LEU B C 1
ATOM 1493 O O . LEU B 1 43 ? 23.425 75.676 30.808 1.00 51.30 68 LEU B O 1
ATOM 1498 N N . ALA B 1 44 ? 23.105 73.464 30.505 1.00 51.63 69 ALA B N 1
ATOM 1499 C CA . ALA B 1 44 ? 24.295 73.100 31.285 1.00 53.41 69 ALA B CA 1
ATOM 1500 C C . ALA B 1 44 ? 25.559 72.602 30.539 1.00 54.52 69 ALA B C 1
ATOM 1501 O O . ALA B 1 44 ? 26.710 72.909 30.979 1.00 55.43 69 ALA B O 1
ATOM 1503 N N . GLU B 1 45 ? 25.375 71.861 29.440 1.00 54.65 70 GLU B N 1
ATOM 1504 C CA . GLU B 1 45 ? 26.531 71.374 28.673 1.00 54.82 70 GLU B CA 1
ATOM 1505 C C . GLU B 1 45 ? 26.511 71.793 27.203 1.00 53.65 70 GLU B C 1
ATOM 1506 O O . GLU B 1 45 ? 27.562 71.914 26.572 1.00 53.04 70 GLU B O 1
ATOM 1512 N N . ARG B 1 46 ? 25.305 72.000 26.671 1.00 52.58 71 ARG B N 1
ATOM 1513 C CA . ARG B 1 46 ? 25.104 72.348 25.252 1.00 51.65 71 ARG B CA 1
ATOM 1514 C C . ARG B 1 46 ? 24.022 73.391 25.154 1.00 50.03 71 ARG B C 1
ATOM 1515 O O . ARG B 1 46 ? 23.134 73.442 25.998 1.00 49.32 71 ARG B O 1
ATOM 1523 N N . CYS B 1 47 ? 24.100 74.228 24.128 1.00 48.59 72 CYS B N 1
ATOM 1524 C CA . CYS B 1 47 ? 22.994 75.109 23.827 1.00 47.46 72 CYS B CA 1
ATOM 1525 C C . CYS B 1 47 ? 22.733 75.204 22.333 1.00 46.31 72 CYS B C 1
ATOM 1526 O O . CYS B 1 47 ? 23.629 75.012 21.515 1.00 46.39 72 CYS B O 1
ATOM 1529 N N . PHE B 1 48 ? 21.505 75.533 21.969 1.00 45.84 73 PHE B N 1
ATOM 1530 C CA . PHE B 1 48 ? 21.148 75.708 20.553 1.00 44.22 73 PHE B CA 1
ATOM 1531 C C . PHE B 1 48 ? 20.703 77.156 20.340 1.00 44.79 73 PHE B C 1
ATOM 1532 O O . PHE B 1 48 ? 19.961 77.703 21.140 1.00 44.10 73 PHE B O 1
ATOM 1540 N N . SER B 1 49 ? 21.185 77.789 19.277 1.00 45.92 74 SER B N 1
ATOM 1541 C CA . SER B 1 49 ? 21.014 79.236 19.139 1.00 47.56 74 SER B CA 1
ATOM 1542 C C . SER B 1 49 ? 20.397 79.673 17.805 1.00 48.40 74 SER B C 1
ATOM 1543 O O . SER B 1 49 ? 20.779 79.140 16.776 1.00 48.67 74 SER B O 1
ATOM 1546 N N . ARG B 1 50 ? 19.468 80.638 17.844 1.00 50.02 75 ARG B N 1
ATOM 1547 C CA . ARG B 1 50 ? 18.834 81.258 16.657 1.00 52.18 75 ARG B CA 1
ATOM 1548 C C . ARG B 1 50 ? 18.627 82.747 16.816 1.00 52.82 75 ARG B C 1
ATOM 1549 O O . ARG B 1 50 ? 17.842 83.170 17.672 1.00 53.26 75 ARG B O 1
ATOM 1557 N N . GLY B 1 51 ? 19.237 83.537 15.939 1.00 53.46 76 GLY B N 1
ATOM 1558 C CA . GLY B 1 51 ? 19.133 84.995 16.034 1.00 53.88 76 GLY B CA 1
ATOM 1559 C C . GLY B 1 51 ? 19.693 85.398 17.378 1.00 54.20 76 GLY B C 1
ATOM 1560 O O . GLY B 1 51 ? 20.882 85.177 17.666 1.00 54.24 76 GLY B O 1
ATOM 1561 N N . GLU B 1 52 ? 18.833 85.936 18.233 1.00 54.66 77 GLU B N 1
ATOM 1562 C CA . GLU B 1 52 ? 19.299 86.390 19.551 1.00 54.99 77 GLU B CA 1
ATOM 1563 C C . GLU B 1 52 ? 18.975 85.434 20.702 1.00 54.12 77 GLU B C 1
ATOM 1564 O O . GLU B 1 52 ? 19.462 85.610 21.828 1.00 54.44 77 GLU B O 1
ATOM 1570 N N . SER B 1 53 ? 18.202 84.395 20.396 1.00 52.79 78 SER B N 1
ATOM 1571 C CA . SER B 1 53 ? 17.653 83.519 21.419 1.00 51.71 78 SER B CA 1
ATOM 1572 C C . SER B 1 53 ? 18.426 82.225 21.548 1.00 49.81 78 SER B C 1
ATOM 1573 O O . SER B 1 53 ? 19.018 81.744 20.590 1.00 50.65 78 SER B O 1
ATOM 1576 N N . VAL B 1 54 ? 18.377 81.658 22.749 1.00 47.79 79 VAL B N 1
ATOM 1577 C CA . VAL B 1 54 ? 19.002 80.373 23.067 1.00 44.81 79 VAL B CA 1
ATOM 1578 C C . VAL B 1 54 ? 17.904 79.380 23.579 1.00 43.73 79 VAL B C 1
ATOM 1579 O O . VAL B 1 54 ? 16.931 79.803 24.231 1.00 42.54 79 VAL B O 1
ATOM 1583 N N . TYR B 1 55 ? 18.077 78.091 23.255 1.00 41.46 80 TYR B N 1
ATOM 1584 C CA . TYR B 1 55 ? 17.078 77.028 23.474 1.00 40.28 80 TYR B CA 1
ATOM 1585 C C . TYR B 1 55 ? 17.795 75.774 23.890 1.00 38.89 80 TYR B C 1
ATOM 1586 O O . TYR B 1 55 ? 18.988 75.660 23.621 1.00 39.25 80 TYR B O 1
ATOM 1595 N N . CYS B 1 56 ? 17.087 74.859 24.570 1.00 39.04 81 CYS B N 1
ATOM 1596 C CA . CYS B 1 56 ? 17.444 73.403 24.641 1.00 38.64 81 CYS B CA 1
ATOM 1597 C C . CYS B 1 56 ? 17.234 72.716 23.288 1.00 39.09 81 CYS B C 1
ATOM 1598 O O . CYS B 1 56 ? 16.681 73.332 22.368 1.00 38.94 81 CYS B O 1
ATOM 1601 N N . LYS B 1 57 ? 17.650 71.441 23.181 1.00 39.43 82 LYS B N 1
ATOM 1602 C CA . LYS B 1 57 ? 17.581 70.676 21.950 1.00 39.89 82 LYS B CA 1
ATOM 1603 C C . LYS B 1 57 ? 16.140 70.536 21.449 1.00 40.38 82 LYS B C 1
ATOM 1604 O O . LYS B 1 57 ? 15.863 70.794 20.263 1.00 40.45 82 LYS B O 1
ATOM 1610 N N . ASP B 1 58 ? 15.251 70.095 22.341 1.00 39.97 83 ASP B N 1
ATOM 1611 C CA . ASP B 1 58 ? 13.872 69.786 21.991 1.00 40.05 83 ASP B CA 1
ATOM 1612 C C . ASP B 1 58 ? 13.110 71.005 21.545 1.00 39.93 83 ASP B C 1
ATOM 1613 O O . ASP B 1 58 ? 12.316 70.918 20.622 1.00 38.44 83 ASP B O 1
ATOM 1618 N N . ASP B 1 59 ? 13.335 72.146 22.196 1.00 39.39 84 ASP B N 1
ATOM 1619 C CA . ASP B 1 59 ? 12.573 73.305 21.801 1.00 39.66 84 ASP B CA 1
ATOM 1620 C C . ASP B 1 59 ? 13.109 73.909 20.525 1.00 39.66 84 ASP B C 1
ATOM 1621 O O . ASP B 1 59 ? 12.363 74.495 19.754 1.00 40.41 84 ASP B O 1
ATOM 1626 N N . PHE B 1 60 ? 14.392 73.727 20.279 1.00 39.97 85 PHE B N 1
ATOM 1627 C CA . PHE B 1 60 ? 14.979 74.185 19.039 1.00 40.38 85 PHE B CA 1
ATOM 1628 C C . PHE B 1 60 ? 14.501 73.263 17.896 1.00 40.01 85 PHE B C 1
ATOM 1629 O O . PHE B 1 60 ? 14.187 73.719 16.788 1.00 40.28 85 PHE B O 1
ATOM 1637 N N . PHE B 1 61 ? 14.462 71.965 18.159 1.00 40.27 86 PHE B N 1
ATOM 1638 C CA . PHE B 1 61 ? 13.953 71.000 17.179 1.00 39.89 86 PHE B CA 1
ATOM 1639 C C . PHE B 1 61 ? 12.470 71.214 16.860 1.00 40.83 86 PHE B C 1
ATOM 1640 O O . PHE B 1 61 ? 12.081 71.155 15.717 1.00 40.78 86 PHE B O 1
ATOM 1648 N N . LYS B 1 62 ? 11.664 71.504 17.875 1.00 42.61 87 LYS B N 1
ATOM 1649 C CA . LYS B 1 62 ? 10.283 71.921 17.671 1.00 44.79 87 LYS B CA 1
ATOM 1650 C C . LYS B 1 62 ? 10.154 73.044 16.622 1.00 44.76 87 LYS B C 1
ATOM 1651 O O . LYS B 1 62 ? 9.432 72.906 15.618 1.00 44.86 87 LYS B O 1
ATOM 1657 N N . ARG B 1 63 ? 10.850 74.153 16.873 1.00 45.26 88 ARG B N 1
ATOM 1658 C CA . ARG B 1 63 ? 10.710 75.383 16.093 1.00 44.82 88 ARG B CA 1
ATOM 1659 C C . ARG B 1 63 ? 11.412 75.371 14.742 1.00 44.60 88 ARG B C 1
ATOM 1660 O O . ARG B 1 63 ? 10.878 75.892 13.770 1.00 45.72 88 ARG B O 1
ATOM 1668 N N . PHE B 1 64 ? 12.611 74.803 14.698 1.00 43.04 89 PHE B N 1
ATOM 1669 C CA . PHE B 1 64 ? 13.531 75.027 13.609 1.00 41.17 89 PHE B CA 1
ATOM 1670 C C . PHE B 1 64 ? 14.093 73.744 13.025 1.00 40.06 89 PHE B C 1
ATOM 1671 O O . PHE B 1 64 ? 14.927 73.823 12.142 1.00 39.59 89 PHE B O 1
ATOM 1679 N N . GLY B 1 65 ? 13.713 72.569 13.545 1.00 37.67 90 GLY B N 1
ATOM 1680 C CA . GLY B 1 65 ? 14.362 71.345 13.067 1.00 36.20 90 GLY B CA 1
ATOM 1681 C C . GLY B 1 65 ? 13.862 70.929 11.682 1.00 35.82 90 GLY B C 1
ATOM 1682 O O . GLY B 1 65 ? 12.932 71.536 11.139 1.00 34.52 90 GLY B O 1
ATOM 1683 N N . THR B 1 66 ? 14.492 69.903 11.110 1.00 34.19 91 THR B N 1
ATOM 1684 C CA . THR B 1 66 ? 14.004 69.252 9.904 1.00 34.78 91 THR B CA 1
ATOM 1685 C C . THR B 1 66 ? 12.514 68.892 10.048 1.00 34.71 91 THR B C 1
ATOM 1686 O O . THR B 1 66 ? 12.096 68.305 11.056 1.00 36.40 91 THR B O 1
ATOM 1690 N N . LYS B 1 67 ? 11.724 69.235 9.033 1.00 34.70 92 LYS B N 1
ATOM 1691 C CA . LYS B 1 67 ? 10.309 68.818 8.894 1.00 34.10 92 LYS B CA 1
ATOM 1692 C C . LYS B 1 67 ? 10.092 68.114 7.565 1.00 32.63 92 LYS B C 1
ATOM 1693 O O . LYS B 1 67 ? 10.568 68.591 6.553 1.00 33.62 92 LYS B O 1
ATOM 1699 N N . CYS B 1 68 ? 9.351 67.005 7.560 1.00 30.45 93 CYS B N 1
ATOM 1700 C CA . CYS B 1 68 ? 8.898 66.420 6.325 1.00 29.82 93 CYS B CA 1
ATOM 1701 C C . CYS B 1 68 ? 7.973 67.336 5.544 1.00 29.95 93 CYS B C 1
ATOM 1702 O O . CYS B 1 68 ? 6.966 67.800 6.060 1.00 29.03 93 CYS B O 1
ATOM 1705 N N . ALA B 1 69 ? 8.344 67.607 4.287 1.00 31.73 94 ALA B N 1
ATOM 1706 C CA . ALA B 1 69 ? 7.569 68.467 3.400 1.00 30.94 94 ALA B CA 1
ATOM 1707 C C . ALA B 1 69 ? 6.189 67.886 3.053 1.00 31.03 94 ALA B C 1
ATOM 1708 O O . ALA B 1 69 ? 5.339 68.618 2.606 1.00 32.46 94 ALA B O 1
ATOM 1710 N N . ALA B 1 70 ? 5.949 66.595 3.244 1.00 30.08 95 ALA B N 1
ATOM 1711 C CA . ALA B 1 70 ? 4.612 66.073 2.989 1.00 29.97 95 ALA B CA 1
ATOM 1712 C C . ALA B 1 70 ? 3.745 66.143 4.250 1.00 28.91 95 ALA B C 1
ATOM 1713 O O . ALA B 1 70 ? 2.747 66.809 4.234 1.00 29.07 95 ALA B O 1
ATOM 1715 N N . CYS B 1 71 ? 4.162 65.521 5.354 1.00 28.51 96 CYS B N 1
ATOM 1716 C CA . CYS B 1 71 ? 3.333 65.428 6.535 1.00 27.54 96 CYS B CA 1
ATOM 1717 C C . CYS B 1 71 ? 3.675 66.440 7.606 1.00 29.20 96 CYS B C 1
ATOM 1718 O O . CYS B 1 71 ? 3.060 66.424 8.687 1.00 28.93 96 CYS B O 1
ATOM 1721 N N . GLN B 1 72 ? 4.706 67.252 7.354 1.00 28.86 97 GLN B N 1
ATOM 1722 C CA . GLN B 1 72 ? 5.133 68.292 8.290 1.00 31.44 97 GLN B CA 1
ATOM 1723 C C . GLN B 1 72 ? 5.682 67.877 9.698 1.00 31.06 97 GLN B C 1
ATOM 1724 O O . GLN B 1 72 ? 5.866 68.722 10.558 1.00 31.76 97 GLN B O 1
ATOM 1730 N N . LEU B 1 73 ? 5.901 66.586 9.932 1.00 30.76 98 LEU B N 1
ATOM 1731 C CA . LEU B 1 73 ? 6.473 66.118 11.189 1.00 31.02 98 LEU B CA 1
ATOM 1732 C C . LEU B 1 73 ? 7.962 66.315 11.262 1.00 30.74 98 LEU B C 1
ATOM 1733 O O . LEU B 1 73 ? 8.675 66.247 10.246 1.00 30.16 98 LEU B O 1
ATOM 1738 N N . GLY B 1 74 ? 8.451 66.557 12.476 1.00 29.29 99 GLY B N 1
ATOM 1739 C CA . GLY B 1 74 ? 9.877 66.648 12.688 1.00 27.72 99 GLY B CA 1
ATOM 1740 C C . GLY B 1 74 ? 10.580 65.365 12.315 1.00 27.85 99 GLY B C 1
ATOM 1741 O O . GLY B 1 74 ? 10.082 64.294 12.634 1.00 26.56 99 GLY B O 1
ATOM 1742 N N . ILE B 1 75 ? 11.723 65.465 11.620 1.00 27.43 100 ILE B N 1
ATOM 1743 C CA . ILE B 1 75 ? 12.522 64.271 11.287 1.00 28.49 100 ILE B CA 1
ATOM 1744 C C . ILE B 1 75 ? 13.817 64.385 12.136 1.00 29.82 100 ILE B C 1
ATOM 1745 O O . ILE B 1 75 ? 14.586 65.398 12.010 1.00 31.14 100 ILE B O 1
ATOM 1750 N N . PRO B 1 76 ? 14.038 63.411 13.035 1.00 30.03 101 PRO B N 1
ATOM 1751 C CA . PRO B 1 76 ? 15.281 63.517 13.850 1.00 31.23 101 PRO B CA 1
ATOM 1752 C C . PRO B 1 76 ? 16.523 63.218 13.015 1.00 30.85 101 PRO B C 1
ATOM 1753 O O . PRO B 1 76 ? 16.392 62.538 12.005 1.00 32.43 101 PRO B O 1
ATOM 1757 N N . PRO B 1 77 ? 17.732 63.648 13.445 1.00 32.29 102 PRO B N 1
ATOM 1758 C CA . PRO B 1 77 ? 18.992 63.357 12.692 1.00 31.82 102 PRO B CA 1
ATOM 1759 C C . PRO B 1 77 ? 19.314 61.857 12.631 1.00 31.86 102 PRO B C 1
ATOM 1760 O O . PRO B 1 77 ? 20.157 61.403 11.837 1.00 32.53 102 PRO B O 1
ATOM 1764 N N . THR B 1 78 ? 18.589 61.064 13.411 1.00 30.97 103 THR B N 1
ATOM 1765 C CA . THR B 1 78 ? 18.719 59.581 13.355 1.00 29.86 103 THR B CA 1
ATOM 1766 C C . THR B 1 78 ? 17.966 58.920 12.183 1.00 29.90 103 THR B C 1
ATOM 1767 O O . THR B 1 78 ? 18.112 57.714 11.911 1.00 29.87 103 THR B O 1
ATOM 1771 N N . GLN B 1 79 ? 17.140 59.691 11.498 1.00 29.46 104 GLN B N 1
ATOM 1772 C CA . GLN B 1 79 ? 16.325 59.144 10.408 1.00 30.48 104 GLN B CA 1
ATOM 1773 C C . GLN B 1 79 ? 16.825 59.800 9.146 1.00 30.88 104 GLN B C 1
ATOM 1774 O O . GLN B 1 79 ? 16.898 61.038 9.045 1.00 28.83 104 GLN B O 1
ATOM 1780 N N . VAL B 1 80 ? 17.184 58.976 8.177 1.00 31.99 105 VAL B N 1
ATOM 1781 C CA . VAL B 1 80 ? 17.574 59.498 6.866 1.00 34.08 105 VAL B CA 1
ATOM 1782 C C . VAL B 1 80 ? 16.348 60.008 6.079 1.00 34.66 105 VAL B C 1
ATOM 1783 O O . VAL B 1 80 ? 15.223 59.545 6.322 1.00 35.58 105 VAL B O 1
ATOM 1787 N N . VAL B 1 81 ? 16.594 60.940 5.144 1.00 34.89 106 VAL B N 1
ATOM 1788 C CA . VAL B 1 81 ? 15.603 61.539 4.285 1.00 34.15 106 VAL B CA 1
ATOM 1789 C C . VAL B 1 81 ? 15.835 61.383 2.758 1.00 34.32 106 VAL B C 1
ATOM 1790 O O . VAL B 1 81 ? 16.894 60.892 2.296 1.00 33.29 106 VAL B O 1
ATOM 1794 N N . ARG B 1 82 ? 14.828 61.833 1.999 1.00 32.69 107 ARG B N 1
ATOM 1795 C CA . ARG B 1 82 ? 14.895 61.995 0.554 1.00 32.03 107 ARG B CA 1
ATOM 1796 C C . ARG B 1 82 ? 14.788 63.447 0.323 1.00 33.20 107 ARG B C 1
ATOM 1797 O O . ARG B 1 82 ? 14.090 64.128 1.075 1.00 33.56 107 ARG B O 1
ATOM 1805 N N . ARG B 1 83 ? 15.474 63.921 -0.705 1.00 32.07 108 ARG B N 1
ATOM 1806 C CA . ARG B 1 83 ? 15.536 65.343 -1.010 1.00 32.89 108 ARG B CA 1
ATOM 1807 C C . ARG B 1 83 ? 15.089 65.557 -2.458 1.00 32.13 108 ARG B C 1
ATOM 1808 O O . ARG B 1 83 ? 15.336 64.708 -3.357 1.00 32.26 108 ARG B O 1
ATOM 1816 N N . ALA B 1 84 ? 14.308 66.616 -2.640 1.00 30.28 109 ALA B N 1
ATOM 1817 C CA . ALA B 1 84 ? 13.991 67.113 -3.937 1.00 30.00 109 ALA B CA 1
ATOM 1818 C C . ALA B 1 84 ? 14.166 68.593 -3.774 1.00 30.97 109 ALA B C 1
ATOM 1819 O O . ALA B 1 84 ? 13.314 69.256 -3.193 1.00 30.63 109 ALA B O 1
ATOM 1821 N N . GLN B 1 85 ? 15.294 69.098 -4.294 1.00 34.00 110 GLN B N 1
ATOM 1822 C CA . GLN B 1 85 ? 15.692 70.511 -4.169 1.00 35.60 110 GLN B CA 1
ATOM 1823 C C . GLN B 1 85 ? 15.864 70.913 -2.690 1.00 35.46 110 GLN B C 1
ATOM 1824 O O . GLN B 1 85 ? 16.688 70.329 -2.046 1.00 34.23 110 GLN B O 1
ATOM 1830 N N . ASP B 1 86 ? 15.102 71.882 -2.168 1.00 36.27 111 ASP B N 1
ATOM 1831 C CA . ASP B 1 86 ? 15.165 72.263 -0.755 1.00 36.35 111 ASP B CA 1
ATOM 1832 C C . ASP B 1 86 ? 14.173 71.468 0.123 1.00 35.30 111 ASP B C 1
ATOM 1833 O O . ASP B 1 86 ? 14.188 71.610 1.341 1.00 34.86 111 ASP B O 1
ATOM 1838 N N . PHE B 1 87 ? 13.278 70.703 -0.492 1.00 33.30 112 PHE B N 1
ATOM 1839 C CA . PHE B 1 87 ? 12.309 69.942 0.281 1.00 33.57 112 PHE B CA 1
ATOM 1840 C C . PHE B 1 87 ? 13.001 68.657 0.684 1.00 31.99 112 PHE B C 1
ATOM 1841 O O . PHE B 1 87 ? 13.854 68.168 -0.023 1.00 32.55 112 PHE B O 1
ATOM 1849 N N . VAL B 1 88 ? 12.649 68.133 1.844 1.00 33.35 113 VAL B N 1
ATOM 1850 C CA . VAL B 1 88 ? 13.162 66.844 2.330 1.00 31.92 113 VAL B CA 1
ATOM 1851 C C . VAL B 1 88 ? 11.939 66.050 2.818 1.00 31.77 113 VAL B C 1
ATOM 1852 O O . VAL B 1 88 ? 10.968 66.656 3.273 1.00 29.79 113 VAL B O 1
ATOM 1856 N N . TYR B 1 89 ? 11.950 64.702 2.686 1.00 31.66 114 TYR B N 1
ATOM 1857 C CA . TYR B 1 89 ? 10.790 63.899 2.961 1.00 29.93 114 TYR B CA 1
ATOM 1858 C C . TYR B 1 89 ? 11.206 62.668 3.732 1.00 30.40 114 TYR B C 1
ATOM 1859 O O . TYR B 1 89 ? 12.290 62.149 3.477 1.00 30.48 114 TYR B O 1
ATOM 1868 N N . HIS B 1 90 ? 10.325 62.181 4.629 1.00 28.20 115 HIS B N 1
ATOM 1869 C CA . HIS B 1 90 ? 10.380 60.777 5.056 1.00 28.67 115 HIS B CA 1
ATOM 1870 C C . HIS B 1 90 ? 10.442 59.900 3.832 1.00 28.34 115 HIS B C 1
ATOM 1871 O O . HIS B 1 90 ? 9.841 60.261 2.778 1.00 30.40 115 HIS B O 1
ATOM 1878 N N . LEU B 1 91 ? 11.134 58.760 3.919 1.00 28.67 116 LEU B N 1
ATOM 1879 C CA . LEU B 1 91 ? 11.128 57.827 2.776 1.00 29.32 116 LEU B CA 1
ATOM 1880 C C . LEU B 1 91 ? 9.691 57.475 2.375 1.00 28.24 116 LEU B C 1
ATOM 1881 O O . LEU B 1 91 ? 9.322 57.532 1.183 1.00 28.17 116 LEU B O 1
ATOM 1886 N N . HIS B 1 92 ? 8.872 57.120 3.372 1.00 28.75 117 HIS B N 1
ATOM 1887 C CA . HIS B 1 92 ? 7.449 56.746 3.132 1.00 28.28 117 HIS B CA 1
ATOM 1888 C C . HIS B 1 92 ? 6.605 57.899 2.609 1.00 27.83 117 HIS B C 1
ATOM 1889 O O . HIS B 1 92 ? 5.469 57.701 2.201 1.00 30.60 117 HIS B O 1
ATOM 1896 N N . CYS B 1 93 ? 7.106 59.115 2.679 1.00 26.90 118 CYS B N 1
ATOM 1897 C CA . CYS B 1 93 ? 6.346 60.242 2.164 1.00 26.40 118 CYS B CA 1
ATOM 1898 C C . CYS B 1 93 ? 6.784 60.679 0.782 1.00 27.71 118 CYS B C 1
ATOM 1899 O O . CYS B 1 93 ? 6.333 61.745 0.296 1.00 27.71 118 CYS B O 1
ATOM 1902 N N . PHE B 1 94 ? 7.793 59.988 0.258 1.00 26.81 119 PHE B N 1
ATOM 1903 C CA . PHE B 1 94 ? 8.460 60.398 -0.969 1.00 28.91 119 PHE B CA 1
ATOM 1904 C C . PHE B 1 94 ? 7.898 59.553 -2.080 1.00 27.82 119 PHE B C 1
ATOM 1905 O O . PHE B 1 94 ? 8.427 58.524 -2.462 1.00 28.12 119 PHE B O 1
ATOM 1913 N N . ALA B 1 95 ? 6.747 59.995 -2.534 1.00 27.60 120 ALA B N 1
ATOM 1914 C CA . ALA B 1 95 ? 5.845 59.155 -3.268 1.00 26.70 120 ALA B CA 1
ATOM 1915 C C . ALA B 1 95 ? 5.133 60.017 -4.289 1.00 26.59 120 ALA B C 1
ATOM 1916 O O . ALA B 1 95 ? 4.880 61.192 -4.024 1.00 24.90 120 ALA B O 1
ATOM 1918 N N . CYS B 1 96 ? 4.801 59.444 -5.453 1.00 26.25 121 CYS B N 1
ATOM 1919 C CA . CYS B 1 96 ? 3.957 60.166 -6.445 1.00 25.41 121 CYS B CA 1
ATOM 1920 C C . CYS B 1 96 ? 2.560 60.564 -5.909 1.00 25.74 121 CYS B C 1
ATOM 1921 O O . CYS B 1 96 ? 1.796 59.730 -5.525 1.00 23.17 121 CYS B O 1
ATOM 1924 N N . VAL B 1 97 ? 2.232 61.856 -5.913 1.00 24.71 122 VAL B N 1
ATOM 1925 C CA . VAL B 1 97 ? 0.912 62.300 -5.620 1.00 25.40 122 VAL B CA 1
ATOM 1926 C C . VAL B 1 97 ? -0.265 61.740 -6.513 1.00 26.47 122 VAL B C 1
ATOM 1927 O O . VAL B 1 97 ? -1.394 61.649 -6.028 1.00 28.41 122 VAL B O 1
ATOM 1931 N N . VAL B 1 98 ? -0.014 61.162 -7.703 1.00 25.30 123 VAL B N 1
ATOM 1932 C CA . VAL B 1 98 ? -1.072 60.736 -8.562 1.00 21.74 123 VAL B CA 1
ATOM 1933 C C . VAL B 1 98 ? -1.381 59.251 -8.262 1.00 25.01 123 VAL B C 1
ATOM 1934 O O . VAL B 1 98 ? -2.518 58.885 -8.073 1.00 25.84 123 VAL B O 1
ATOM 1938 N N . CYS B 1 99 ? -0.348 58.458 -8.265 1.00 21.18 124 CYS B N 1
ATOM 1939 C CA . CYS B 1 99 ? -0.451 56.960 -8.222 1.00 22.52 124 CYS B CA 1
ATOM 1940 C C . CYS B 1 99 ? -0.023 56.386 -6.893 1.00 21.89 124 CYS B C 1
ATOM 1941 O O . CYS B 1 99 ? -0.136 55.080 -6.644 1.00 24.61 124 CYS B O 1
ATOM 1944 N N . LYS B 1 100 ? 0.502 57.265 -6.025 1.00 21.89 125 LYS B N 1
ATOM 1945 C CA . LYS B 1 100 ? 0.894 56.864 -4.642 1.00 26.91 125 LYS B CA 1
ATOM 1946 C C . LYS B 1 100 ? 2.125 55.961 -4.579 1.00 26.42 125 LYS B C 1
ATOM 1947 O O . LYS B 1 100 ? 2.491 55.548 -3.495 1.00 27.04 125 LYS B O 1
ATOM 1953 N N . ARG B 1 101 ? 2.751 55.652 -5.690 1.00 25.82 126 ARG B N 1
ATOM 1954 C CA . ARG B 1 101 ? 3.946 54.846 -5.605 1.00 30.07 126 ARG B CA 1
ATOM 1955 C C . ARG B 1 101 ? 5.068 55.555 -4.870 1.00 28.77 126 ARG B C 1
ATOM 1956 O O . ARG B 1 101 ? 5.369 56.774 -5.097 1.00 28.90 126 ARG B O 1
ATOM 1964 N N . GLN B 1 102 ? 5.680 54.764 -3.987 1.00 28.61 127 GLN B N 1
ATOM 1965 C CA . GLN B 1 102 ? 6.799 55.257 -3.178 1.00 28.98 127 GLN B CA 1
ATOM 1966 C C . GLN B 1 102 ? 7.994 55.261 -4.134 1.00 26.81 127 GLN B C 1
ATOM 1967 O O . GLN B 1 102 ? 8.239 54.287 -4.775 1.00 25.27 127 GLN B O 1
ATOM 1973 N N . LEU B 1 103 ? 8.635 56.424 -4.294 1.00 26.76 128 LEU B N 1
ATOM 1974 C CA . LEU B 1 103 ? 9.780 56.595 -5.170 1.00 25.81 128 LEU B CA 1
ATOM 1975 C C . LEU B 1 103 ? 11.034 55.889 -4.570 1.00 28.56 128 LEU B C 1
ATOM 1976 O O . LEU B 1 103 ? 11.345 55.983 -3.343 1.00 27.57 128 LEU B O 1
ATOM 1981 N N . ALA B 1 104 ? 11.723 55.116 -5.431 1.00 28.83 129 ALA B N 1
ATOM 1982 C CA . ALA B 1 104 ? 13.003 54.507 -5.071 1.00 29.04 129 ALA B CA 1
ATOM 1983 C C . ALA B 1 104 ? 14.208 55.301 -5.681 1.00 30.11 129 ALA B C 1
ATOM 1984 O O . ALA B 1 104 ? 14.048 56.129 -6.599 1.00 30.47 129 ALA B O 1
ATOM 1986 N N . THR B 1 105 ? 15.417 54.995 -5.222 1.00 30.69 130 THR B N 1
ATOM 1987 C CA . THR B 1 105 ? 16.647 55.522 -5.857 1.00 31.14 130 THR B CA 1
ATOM 1988 C C . THR B 1 105 ? 16.708 55.195 -7.324 1.00 30.55 130 THR B C 1
ATOM 1989 O O . THR B 1 105 ? 16.517 54.036 -7.729 1.00 30.62 130 THR B O 1
ATOM 1993 N N . GLY B 1 106 ? 16.885 56.254 -8.114 1.00 30.65 131 GLY B N 1
ATOM 1994 C CA . GLY B 1 106 ? 16.927 56.187 -9.551 1.00 30.35 131 GLY B CA 1
ATOM 1995 C C . GLY B 1 106 ? 15.616 56.418 -10.272 1.00 31.55 131 GLY B C 1
ATOM 1996 O O . GLY B 1 106 ? 15.627 56.563 -11.514 1.00 31.47 131 GLY B O 1
ATOM 1997 N N . ASP B 1 107 ? 14.487 56.405 -9.550 1.00 30.14 132 ASP B N 1
ATOM 1998 C CA . ASP B 1 107 ? 13.180 56.685 -10.175 1.00 30.28 132 ASP B CA 1
ATOM 1999 C C . ASP B 1 107 ? 13.204 58.100 -10.711 1.00 30.70 132 ASP B C 1
ATOM 2000 O O . ASP B 1 107 ? 13.677 58.979 -10.048 1.00 29.95 132 ASP B O 1
ATOM 2005 N N . GLU B 1 108 ? 12.692 58.297 -11.917 1.00 31.16 133 GLU B N 1
ATOM 2006 C CA . GLU B 1 108 ? 12.570 59.647 -12.494 1.00 32.27 133 GLU B CA 1
ATOM 2007 C C . GLU B 1 108 ? 11.232 60.294 -12.091 1.00 30.81 133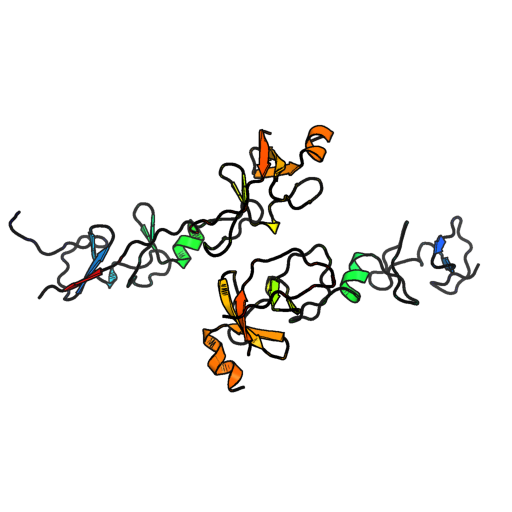 GLU B C 1
ATOM 2008 O O . GLU B 1 108 ? 10.219 59.631 -12.096 1.00 28.93 133 GLU B O 1
ATOM 2014 N N . PHE B 1 109 ? 11.239 61.602 -11.812 1.00 31.65 134 PHE B N 1
ATOM 2015 C CA . PHE B 1 109 ? 10.039 62.283 -11.338 1.00 31.59 134 PHE B CA 1
ATOM 2016 C C . PHE B 1 109 ? 10.095 63.780 -11.598 1.00 32.91 134 PHE B C 1
ATOM 2017 O O . PHE B 1 109 ? 11.143 64.323 -11.918 1.00 32.27 134 PHE B O 1
ATOM 2025 N N . TYR B 1 110 ? 8.955 64.437 -11.455 1.00 34.06 135 TYR B N 1
ATOM 2026 C CA . TYR B 1 110 ? 8.924 65.891 -11.555 1.00 35.31 135 TYR B CA 1
ATOM 2027 C C . TYR B 1 110 ? 8.569 66.464 -10.193 1.00 36.30 135 TYR B C 1
ATOM 2028 O O . TYR B 1 110 ? 7.711 65.911 -9.487 1.00 36.41 135 TYR B O 1
ATOM 2037 N N . LEU B 1 111 ? 9.223 67.559 -9.804 1.00 36.79 136 LEU B N 1
ATOM 2038 C CA . LEU B 1 111 ? 8.836 68.270 -8.599 1.00 37.62 136 LEU B CA 1
ATOM 2039 C C . LEU B 1 111 ? 8.013 69.491 -8.966 1.00 39.63 136 LEU B C 1
ATOM 2040 O O . LEU B 1 111 ? 8.383 70.244 -9.866 1.00 39.70 136 LEU B O 1
ATOM 2045 N N . MET B 1 112 ? 6.916 69.713 -8.246 1.00 41.62 137 MET B N 1
ATOM 2046 C CA . MET B 1 112 ? 6.149 70.955 -8.418 1.00 42.36 137 MET B CA 1
ATOM 2047 C C . MET B 1 112 ? 6.567 72.004 -7.401 1.00 43.65 137 MET B C 1
ATOM 2048 O O . MET B 1 112 ? 7.078 71.694 -6.318 1.00 44.18 137 MET B O 1
ATOM 2053 N N . GLU B 1 113 ? 6.368 73.262 -7.765 1.00 45.80 138 GLU B N 1
ATOM 2054 C CA . GLU B 1 113 ? 6.748 74.416 -6.910 1.00 46.39 138 GLU B CA 1
ATOM 2055 C C . GLU B 1 113 ? 6.478 74.130 -5.445 1.00 46.17 138 GLU B C 1
ATOM 2056 O O . GLU B 1 113 ? 7.245 74.509 -4.602 1.00 46.11 138 GLU B O 1
ATOM 2062 N N . ASP B 1 114 ? 5.403 73.369 -5.186 1.00 46.82 139 ASP B N 1
ATOM 2063 C CA . ASP B 1 114 ? 4.747 73.299 -3.882 1.00 45.63 139 ASP B CA 1
ATOM 2064 C C . ASP B 1 114 ? 5.085 72.036 -3.100 1.00 44.36 139 ASP B C 1
ATOM 2065 O O . ASP B 1 114 ? 4.444 71.729 -2.096 1.00 44.34 139 ASP B O 1
ATOM 2070 N N . SER B 1 115 ? 6.098 71.316 -3.566 1.00 43.41 140 SER B N 1
ATOM 2071 C CA . SER B 1 115 ? 6.602 70.049 -2.939 1.00 42.37 140 SER B CA 1
ATOM 2072 C C . SER B 1 115 ? 5.889 68.776 -3.353 1.00 41.41 140 SER B C 1
ATOM 2073 O O . SER B 1 115 ? 6.186 67.714 -2.812 1.00 41.68 140 SER B O 1
ATOM 2076 N N . ARG B 1 116 ? 4.934 68.882 -4.262 1.00 38.78 141 ARG B N 1
ATOM 2077 C CA . ARG B 1 116 ? 4.289 67.709 -4.804 1.00 37.80 141 ARG B CA 1
ATOM 2078 C C . ARG B 1 116 ? 5.170 66.958 -5.762 1.00 35.54 141 ARG B C 1
ATOM 2079 O O . ARG B 1 116 ? 5.914 67.534 -6.514 1.00 38.09 141 ARG B O 1
ATOM 2087 N N . LEU B 1 117 ? 5.054 65.657 -5.758 1.00 34.40 142 LEU B N 1
ATOM 2088 C CA . LEU B 1 117 ? 5.908 64.826 -6.589 1.00 30.59 142 LEU B CA 1
ATOM 2089 C C . LEU B 1 117 ? 5.066 63.959 -7.525 1.00 28.85 142 LEU B C 1
ATOM 2090 O O . LEU B 1 117 ? 4.088 63.338 -7.083 1.00 28.88 142 LEU B O 1
ATOM 2095 N N . VAL B 1 118 ? 5.462 63.880 -8.800 1.00 27.50 143 VAL B N 1
ATOM 2096 C CA . VAL B 1 118 ? 4.792 62.991 -9.786 1.00 26.22 143 VAL B CA 1
ATOM 2097 C C . VAL B 1 118 ? 5.787 62.090 -10.446 1.00 27.07 143 VAL B C 1
ATOM 2098 O O . VAL B 1 118 ? 6.814 62.575 -10.975 1.00 28.22 143 VAL B O 1
ATOM 2102 N N . CYS B 1 119 ? 5.498 60.800 -10.531 1.00 25.63 144 CYS B N 1
ATOM 2103 C CA . CYS B 1 119 ? 6.394 60.003 -11.295 1.00 27.50 144 CYS B CA 1
ATOM 2104 C C . CYS B 1 119 ? 6.413 60.513 -12.773 1.00 29.08 144 CYS B C 1
ATOM 2105 O O . CYS B 1 119 ? 5.446 61.101 -13.310 1.00 30.59 144 CYS B O 1
ATOM 2108 N N . LYS B 1 120 ? 7.540 60.293 -13.429 1.00 29.92 145 LYS B N 1
ATOM 2109 C CA . LYS B 1 120 ? 7.619 60.423 -14.886 1.00 28.77 145 LYS B CA 1
ATOM 2110 C C . LYS B 1 120 ? 6.387 59.982 -15.701 1.00 28.49 145 LYS B C 1
ATOM 2111 O O . LYS B 1 120 ? 5.876 60.744 -16.543 1.00 28.73 145 LYS B O 1
ATOM 2117 N N . ALA B 1 121 ? 5.917 58.757 -15.484 1.00 30.15 146 ALA B N 1
ATOM 2118 C CA . ALA B 1 121 ? 4.861 58.206 -16.285 1.00 30.00 146 ALA B CA 1
ATOM 2119 C C . ALA B 1 121 ? 3.525 58.918 -16.053 1.00 31.48 146 ALA B C 1
ATOM 2120 O O . ALA B 1 121 ? 2.833 59.137 -17.036 1.00 30.30 146 ALA B O 1
ATOM 2122 N N . ASP B 1 122 ? 3.161 59.282 -14.789 1.00 31.36 147 ASP B N 1
ATOM 2123 C CA . ASP B 1 122 ? 1.873 60.011 -14.515 1.00 31.01 147 ASP B CA 1
ATOM 2124 C C . ASP B 1 122 ? 1.971 61.502 -14.878 1.00 31.48 147 ASP B C 1
ATOM 2125 O O . ASP B 1 122 ? 0.998 62.216 -14.971 1.00 32.44 147 ASP B O 1
ATOM 2130 N N . TYR B 1 123 ? 3.189 61.963 -15.107 1.00 34.64 148 TYR B N 1
ATOM 2131 C CA . TYR B 1 123 ? 3.415 63.347 -15.518 1.00 34.63 148 TYR B CA 1
ATOM 2132 C C . TYR B 1 123 ? 3.276 63.608 -17.007 1.00 39.09 148 TYR B C 1
ATOM 2133 O O . TYR B 1 123 ? 2.522 64.486 -17.395 1.00 39.82 148 TYR B O 1
ATOM 2142 N N . GLU B 1 124 ? 4.000 62.848 -17.823 1.00 43.73 149 GLU B N 1
ATOM 2143 C CA . GLU B 1 124 ? 3.863 62.935 -19.272 1.00 48.79 149 GLU B CA 1
ATOM 2144 C C . GLU B 1 124 ? 2.540 62.330 -19.729 1.00 50.40 149 GLU B C 1
ATOM 2145 O O . GLU B 1 124 ? 2.255 62.267 -20.924 1.00 51.42 149 GLU B O 1
ATOM 2151 N N . THR B 1 125 ? 1.736 61.887 -18.768 1.00 53.37 150 THR B N 1
ATOM 2152 C CA . THR B 1 125 ? 0.353 61.512 -19.040 1.00 55.40 150 THR B CA 1
ATOM 2153 C C . THR B 1 125 ? -0.552 62.738 -19.088 1.00 57.04 150 THR B C 1
ATOM 2154 O O . THR B 1 125 ? -0.992 63.156 -20.159 1.00 57.33 150 THR B O 1
ATOM 2158 N N . ALA B 1 126 ? -0.908 63.318 -17.955 1.00 59.50 151 ALA B N 1
ATOM 2159 C CA . ALA B 1 126 ? -1.873 64.416 -18.015 1.00 61.31 151 ALA B CA 1
ATOM 2160 C C . ALA B 1 126 ? -1.420 65.524 -17.095 1.00 62.68 151 ALA B C 1
ATOM 2161 O O . ALA B 1 126 ? -1.531 66.713 -17.394 1.00 63.36 151 ALA B O 1
ATOM 2163 N N . LYS B 1 127 ? -0.892 65.125 -15.943 1.00 63.46 152 LYS B N 1
ATOM 2164 C CA . LYS B 1 127 ? -0.185 66.048 -15.063 1.00 63.67 152 LYS B CA 1
ATOM 2165 C C . LYS B 1 127 ? 0.753 66.953 -15.855 1.00 64.00 152 LYS B C 1
ATOM 2166 O O . LYS B 1 127 ? 1.972 66.893 -15.694 1.00 64.67 152 LYS B O 1
ATOM 2172 N N . GLY B 1 140 ? 6.631 71.921 -13.959 1.00 50.42 262 GLY B N 1
ATOM 2173 C CA . GLY B 1 140 ? 7.448 71.213 -12.992 1.00 49.70 262 GLY B CA 1
ATOM 2174 C C . GLY B 1 140 ? 8.813 70.848 -13.541 1.00 49.62 262 GLY B C 1
ATOM 2175 O O . GLY B 1 140 ? 8.985 70.695 -14.751 1.00 49.75 262 GLY B O 1
ATOM 2176 N N . THR B 1 141 ? 9.787 70.707 -12.648 1.00 49.00 263 THR B N 1
ATOM 2177 C CA . THR B 1 141 ? 11.131 70.299 -13.038 1.00 47.90 263 THR B CA 1
ATOM 2178 C C . THR B 1 141 ? 11.287 68.784 -12.977 1.00 47.91 263 THR B C 1
ATOM 2179 O O . THR B 1 141 ? 10.845 68.142 -12.024 1.00 48.41 263 THR B O 1
ATOM 2183 N N . PRO B 1 142 ? 11.919 68.217 -14.000 1.00 46.88 264 PRO B N 1
ATOM 2184 C CA . PRO B 1 142 ? 12.296 66.777 -13.986 1.00 46.65 264 PRO B CA 1
ATOM 2185 C C . PRO B 1 142 ? 13.452 66.501 -13.023 1.00 46.26 264 PRO B C 1
ATOM 2186 O O . PRO B 1 142 ? 14.344 67.339 -12.912 1.00 47.25 264 PRO B O 1
ATOM 2190 N N . MET B 1 143 ? 13.420 65.358 -12.319 1.00 44.65 265 MET B N 1
ATOM 2191 C CA . MET B 1 143 ? 14.481 64.933 -11.395 1.00 42.96 265 MET B CA 1
ATOM 2192 C C . MET B 1 143 ? 14.680 63.412 -11.415 1.00 41.42 265 MET B C 1
ATOM 2193 O O . MET B 1 143 ? 13.873 62.671 -11.984 1.00 39.08 265 MET B O 1
ATOM 2198 N N . VAL B 1 144 ? 15.785 62.959 -10.828 1.00 39.95 266 VAL B N 1
ATOM 2199 C CA . VAL B 1 144 ? 15.997 61.552 -10.598 1.00 41.12 266 VAL B CA 1
ATOM 2200 C C . VAL B 1 144 ? 16.165 61.479 -9.075 1.00 40.31 266 VAL B C 1
ATOM 2201 O O . VAL B 1 144 ? 16.732 62.424 -8.497 1.00 41.41 266 VAL B O 1
ATOM 2205 N N . ALA B 1 145 ? 15.587 60.449 -8.435 1.00 38.84 267 ALA B N 1
ATOM 2206 C CA . ALA B 1 145 ? 15.693 60.249 -6.972 1.00 37.66 267 ALA B CA 1
ATOM 2207 C C . ALA B 1 145 ? 17.110 59.808 -6.579 1.00 37.53 267 ALA B C 1
ATOM 2208 O O . ALA B 1 145 ? 17.600 58.760 -7.025 1.00 37.17 267 ALA B O 1
ATOM 2210 N N . ALA B 1 146 ? 17.750 60.609 -5.737 1.00 37.72 268 ALA B N 1
ATOM 2211 C CA . ALA B 1 146 ? 19.014 60.186 -5.070 1.00 38.32 268 ALA B CA 1
ATOM 2212 C C . ALA B 1 146 ? 18.724 59.251 -3.922 1.00 37.52 268 ALA B C 1
ATOM 2213 O O . ALA B 1 146 ? 17.597 59.252 -3.390 1.00 37.85 268 ALA B O 1
ATOM 2215 N N . SER B 1 147 ? 19.758 58.494 -3.545 1.00 37.29 269 SER B N 1
ATOM 2216 C CA . SER B 1 147 ? 19.848 57.697 -2.332 1.00 37.74 269 SER B CA 1
ATOM 2217 C C . SER B 1 147 ? 19.380 58.532 -1.122 1.00 37.51 269 SER B C 1
ATOM 2218 O O . SER B 1 147 ? 19.515 59.779 -1.119 1.00 35.02 269 SER B O 1
ATOM 2221 N N . PRO B 1 148 ? 18.855 57.848 -0.096 1.00 36.92 270 PRO B N 1
ATOM 2222 C CA . PRO B 1 148 ? 18.559 58.574 1.141 1.00 38.48 270 PRO B CA 1
ATOM 2223 C C . PRO B 1 148 ? 19.791 59.247 1.767 1.00 38.52 270 PRO B C 1
ATOM 2224 O O . PRO B 1 148 ? 20.908 58.732 1.635 1.00 39.56 270 PRO B O 1
ATOM 2228 N N . GLU B 1 149 ? 19.579 60.378 2.430 1.00 38.11 271 GLU B N 1
ATOM 2229 C CA . GLU B 1 149 ? 20.648 61.184 2.997 1.00 38.68 271 GLU B CA 1
ATOM 2230 C C . GLU B 1 149 ? 20.509 61.339 4.530 1.00 38.64 271 GLU B C 1
ATOM 2231 O O . GLU B 1 149 ? 19.410 61.534 5.077 1.00 37.26 271 GLU B O 1
ATOM 2237 N N . ARG B 1 150 ? 21.645 61.261 5.198 1.00 36.69 272 ARG B N 1
ATOM 2238 C CA . ARG B 1 150 ? 21.777 61.642 6.581 1.00 37.54 272 ARG B CA 1
ATOM 2239 C C . ARG B 1 150 ? 21.608 63.165 6.618 1.00 34.80 272 ARG B C 1
ATOM 2240 O O . ARG B 1 150 ? 21.929 63.858 5.651 1.00 35.81 272 ARG B O 1
ATOM 2248 N N . HIS B 1 151 ? 21.069 63.693 7.698 1.00 33.18 273 HIS B N 1
ATOM 2249 C CA . HIS B 1 151 ? 20.969 65.161 7.895 1.00 32.17 273 HIS B CA 1
ATOM 2250 C C . HIS B 1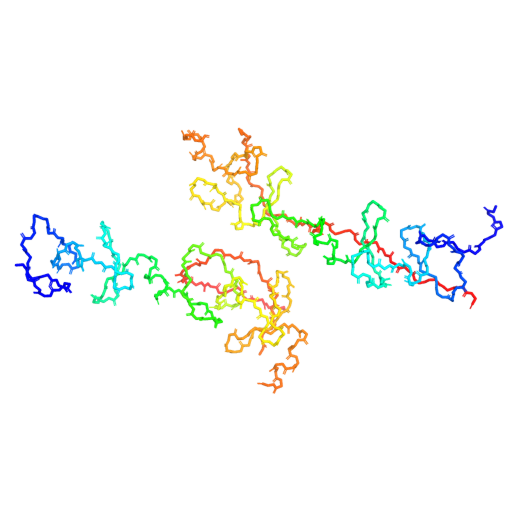 151 ? 21.136 65.434 9.395 1.00 34.45 273 HIS B C 1
ATOM 2251 O O . HIS B 1 151 ? 21.028 64.519 10.203 1.00 33.96 273 HIS B O 1
ATOM 2258 N N . ASP B 1 152 ? 21.317 66.684 9.783 1.00 36.90 274 ASP B N 1
ATOM 2259 C CA . ASP B 1 152 ? 21.659 66.976 11.164 1.00 39.89 274 ASP B CA 1
ATOM 2260 C C . ASP B 1 152 ? 20.421 67.348 12.008 1.00 40.38 274 ASP B C 1
ATOM 2261 O O . ASP B 1 152 ? 20.549 67.790 13.151 1.00 40.74 274 ASP B O 1
ATOM 2266 N N . GLY B 1 153 ? 19.229 67.212 11.436 1.00 40.20 275 GLY B N 1
ATOM 2267 C CA . GLY B 1 153 ? 18.020 67.462 12.193 1.00 39.78 275 GLY B CA 1
ATOM 2268 C C . GLY B 1 153 ? 17.778 68.931 12.375 1.00 40.59 275 GLY B C 1
ATOM 2269 O O . GLY B 1 153 ? 16.859 69.292 13.036 1.00 40.90 275 GLY B O 1
ATOM 2270 N N . GLY B 1 154 ? 18.595 69.790 11.772 1.00 41.90 276 GLY B N 1
ATOM 2271 C CA . GLY B 1 154 ? 18.459 71.230 11.962 1.00 44.09 276 GLY B CA 1
ATOM 2272 C C . GLY B 1 154 ? 19.163 71.689 13.242 1.00 45.57 276 GLY B C 1
ATOM 2273 O O . GLY B 1 154 ? 19.110 72.866 13.584 1.00 46.77 276 GLY B O 1
ATOM 2274 N N . LEU B 1 155 ? 19.817 70.749 13.931 1.00 46.60 277 LEU B N 1
ATOM 2275 C CA . LEU B 1 155 ? 20.434 70.976 15.240 1.00 47.89 277 LEU B CA 1
ATOM 2276 C C . LEU B 1 155 ? 21.952 71.177 15.135 1.00 49.81 277 LEU B C 1
ATOM 2277 O O . LEU B 1 155 ? 22.690 70.247 14.739 1.00 50.07 277 LEU B O 1
ATOM 2282 N N . GLN B 1 156 ? 22.412 72.373 15.500 1.00 51.11 278 GLN B N 1
ATOM 2283 C CA . GLN B 1 156 ? 23.839 72.648 15.588 1.00 53.18 278 GLN B CA 1
ATOM 2284 C C . GLN B 1 156 ? 24.175 72.986 17.051 1.00 53.04 278 GLN B C 1
ATOM 2285 O O . GLN B 1 156 ? 23.921 74.110 17.487 1.00 53.90 278 GLN B O 1
ATOM 2291 N N . ALA B 1 157 ? 24.696 72.013 17.806 1.00 52.70 279 ALA B N 1
ATOM 2292 C CA . ALA B 1 157 ? 25.050 72.227 19.224 1.00 52.84 279 ALA B CA 1
ATOM 2293 C C . ALA B 1 157 ? 26.248 73.193 19.381 1.00 53.27 279 ALA B C 1
ATOM 2294 O O . ALA B 1 157 ? 27.258 73.078 18.662 1.00 53.28 279 ALA B O 1
ATOM 2296 N N . ASN B 1 158 ? 26.109 74.160 20.294 1.00 53.02 280 ASN B N 1
ATOM 2297 C CA . ASN B 1 158 ? 27.222 74.990 20.725 1.00 52.61 280 ASN B CA 1
ATOM 2298 C C . ASN B 1 158 ? 27.620 74.539 22.133 1.00 52.83 280 ASN B C 1
ATOM 2299 O O . ASN B 1 158 ? 26.738 74.305 22.986 1.00 52.65 280 ASN B O 1
ATOM 2304 N N . PRO B 1 159 ? 28.950 74.385 22.390 1.00 52.67 281 PRO B N 1
ATOM 2305 C CA . PRO B 1 159 ? 29.339 73.943 23.747 1.00 51.86 281 PRO B CA 1
ATOM 2306 C C . PRO B 1 159 ? 29.137 75.052 24.793 1.00 51.14 281 PRO B C 1
ATOM 2307 O O . PRO B 1 159 ? 29.226 76.247 24.479 1.00 49.88 281 PRO B O 1
ATOM 2311 N N . VAL B 1 160 ? 28.840 74.621 26.008 1.00 51.03 282 VAL B N 1
ATOM 2312 C CA . VAL B 1 160 ? 28.700 75.479 27.175 1.00 51.87 282 VAL B CA 1
ATOM 2313 C C . VAL B 1 160 ? 29.795 75.060 28.156 1.00 52.61 282 VAL B C 1
ATOM 2314 O O . VAL B 1 160 ? 29.863 73.904 28.567 1.00 52.46 282 VAL B O 1
ATOM 2318 N N . GLU B 1 161 ? 30.692 75.973 28.502 1.00 53.11 283 GLU B N 1
ATOM 2319 C CA . GLU B 1 161 ? 31.813 75.587 29.372 1.00 54.33 283 GLU B CA 1
ATOM 2320 C C . GLU B 1 161 ? 31.734 76.255 30.726 1.00 54.43 283 GLU B C 1
ATOM 2321 O O . GLU B 1 161 ? 31.263 77.386 30.837 1.00 55.26 283 GLU B O 1
ATOM 2327 N N . VAL B 1 162 ? 32.208 75.553 31.752 1.00 54.99 284 VAL B N 1
ATOM 2328 C CA . VAL B 1 162 ? 32.245 76.092 33.105 1.00 55.57 284 VAL B CA 1
ATOM 2329 C C . VAL B 1 162 ? 33.621 76.715 33.322 1.00 56.25 284 VAL B C 1
ATOM 2330 O O . VAL B 1 162 ? 34.656 76.043 33.191 1.00 55.52 284 VAL B O 1
ATOM 2334 N N . GLN B 1 163 ? 33.623 78.005 33.615 1.00 56.91 285 GLN B N 1
ATOM 2335 C CA . GLN B 1 163 ? 34.826 78.683 34.107 1.00 58.47 285 GLN B CA 1
ATOM 2336 C C . GLN B 1 163 ? 34.660 79.056 35.598 1.00 59.47 285 GLN B C 1
ATOM 2337 O O . GLN B 1 163 ? 33.590 79.495 36.040 1.00 59.28 285 GLN B O 1
ATOM 2343 N N . SER B 1 164 ? 35.662 79.027 36.288 1.00 61.32 286 SER B N 1
ATOM 2344 C CA . SER B 1 164 ? 35.595 79.551 37.650 1.00 63.89 286 SER B CA 1
ATOM 2345 C C . SER B 1 164 ? 36.537 80.745 37.846 1.00 65.19 286 SER B C 1
ATOM 2346 O O . SER B 1 164 ? 37.735 80.684 37.535 1.00 65.38 286 SER B O 1
ATOM 2349 N N . TYR B 1 165 ? 35.996 81.702 38.408 1.00 67.03 287 TYR B N 1
ATOM 2350 C CA . TYR B 1 165 ? 36.729 82.844 38.926 1.00 68.64 287 TYR B CA 1
ATOM 2351 C C . TYR B 1 165 ? 36.712 82.763 40.462 1.00 69.47 287 TYR B C 1
ATOM 2352 O O . TYR B 1 165 ? 35.765 82.242 41.062 1.00 69.55 287 TYR B O 1
ATOM 2361 N N . GLN B 1 166 ? 37.797 83.224 41.075 1.00 71.03 288 GLN B N 1
ATOM 2362 C CA . GLN B 1 166 ? 37.985 83.270 42.542 1.00 72.30 288 GLN B CA 1
ATOM 2363 C C . GLN B 1 166 ? 36.961 82.486 43.392 1.00 73.14 288 GLN B C 1
ATOM 2364 O O . GLN B 1 166 ? 37.187 81.327 43.785 1.00 73.76 288 GLN B O 1
#

CATH classification: 2.10.110.10 (+1 more: 2.10.110.10)

Foldseek 3Di:
DQAPQDRDDDDDPDWDADPNGIHDQQRCAAPPPSHGDPDDWDDDPPGTHDPVVCQQPVWQAQLQPGTGDHLAAKWWDDDPHTHHQCGCAAPVPRHRDDAFFKWFQDPRRHIHGPVCVVVVVVVGDIDGTHHIDRDRRCDDDDDDDDDD/DVPDDAFAALQPRHGDPDFKWKDWPNGIHDQQRCAAPPPRHRDDWKWFDDDSGIHDPVVCLVPFFQAALQPRDQDALVAWWWDDPPHTHRQQRCAAPPPRHRADAFFKWAADPRGHIHGPVVPVVPHHHIDTTHDTGRDHRRTDIITMDIDGDD

Radius of gyration: 28.42 Å; Cα contacts (8 Å, |Δi|>4): 585; chains: 2; bounding box: 82×66×62 Å

Nearest PDB structures (foldseek):
  2rgt-assembly1_A-2  TM=1.004E+00  e=4.632E-30  Mus musculus
  2rgt-assembly2_B  TM=6.225E-01  e=3.213E-22  Mus musculus
  3mmk-assembly2_B  TM=5.325E-01  e=1.076E-19  Mus musculus
  3mmk-assembly1_A  TM=5.263E-01  e=7.926E-20  Mus musculus
  6cme-assembly2_B  TM=5.341E-01  e=4.971E-19  Mus musculus

Organism: Mus musculus (NCBI:txid10090)

Secondary structure (DSSP, 8-state):
-BBSSSSSB--SSS-EE-SS-EE-TTTSB-TTT-PBP-S--EESSS-EE-HHHHHHHHSPBPTTT--B--TTSEEEEETTEEEEGGG-B-TTT-PBP-TT-EEEE-TTS-EEEHHHHHHHHH--EEEEPPPPEE--SS----------/--S----BBTTTS-B--SSEEEEETTEEE-GGGSB-TTT-PBP-SEEEEETTEEE-HHHHHHHHS-B-TTT--B--TTS-BEEETTEEE-GGG-B-TTT-PBPPTT-EEEE-TTS-EEEHHHHTTT--EEEEPPPPB---TT---EEEEEEE--

GO terms:
  GO:0005634 nucleus (C, IDA)
  GO:0043565 sequence-specific DNA binding (F, IDA)
  GO:1990841 promoter-specific chromatin binding (F, IDA)
  GO:0045597 positive regulation of cell differentiation (P, IMP)
  GO:0045944 positive regulation of transcription by RNA polymerase II (P, IMP)
  GO:0005515 protein binding (F, IPI)
  GO:0001228 DNA-binding transcription activator activity, RNA polymerase II-specific (F, IDA)
  GO:0003677 DNA binding (F, IDA)
  GO:0003682 chromatin binding (F, IDA)
  GO:0042531 positive regulation of tyrosine phosphorylation of STAT protein (P, IDA)
  GO:0045944 positive regulation of transcription by RNA polymerase II (P, IDA)
  GO:0010467 gene expression (P, IDA)
  GO:0008284 positive regulation of cell population proliferation (P, IDA)
  GO:0001755 neural crest cell migration (P, IGI)
  GO:0003007 heart morphogenesis (P, IGI)
  GO:0045665 negative regulation of neuron differentiation (P, IGI)
  GO:0045944 positive regulation of transcription by RNA polymerase II (P, IGI)
  GO:0021520 spinal cord motor neuron cell fate specification (P, IGI)
  GO:0021524 visceral motor neuron differentiation (P, IGI)
  GO:0030182 neuron differentiation (P, IGI)

B-factor: mean 43.29, std 10.29, range [15.16, 80.26]

InterPro domains:
  IPR001356 Homeodomain [PF00046] (183-238)
  IPR001356 Homeodomain [PS50071] (179-239)
  IPR001356 Homeodomain [SM00389] (181-243)
  IPR001356 Homeodomain [cd00086] (183-240)
  IPR001781 Zinc finger, LIM-type [PF00412] (17-74)
  IPR001781 Zinc finger, LIM-type [PF00412] (79-133)
  IPR001781 Zinc finger, LIM-type [PS00478] (17-52)
  IPR001781 Zinc finger, LIM-type [PS00478] (79-114)
  IPR001781 Zinc finger, LIM-type [PS50023] (15-77)
  IPR001781 Zinc finger, LIM-type [PS50023] (78-139)
  IPR001781 Zinc finger, LIM-type [SM00132] (16-70)
  IPR001781 Zinc finger, LIM-type [SM00132] (78-132)
  IPR009057 Homedomain-like superfamily [SSF46689] (170-239)
  IPR017970 Homeobox, conserved site [PS00027] (214-237)
  IPR047169 Insulin gene enhancer protein ISL-1/2-like [PTHR24204] (3-340)
  IPR047244 Insulin gene enhancer protein ISL-1/2-like, LIM domain1 [cd09366] (17-71)

Solvent-accessible surface area: 19369 Å² total; per-residue (Å²): 105,75,0,27,42,48,93,138,112,9,176,67,226,161,71,54,127,18,80,122,108,72,17,25,51,167,21,9,72,0,50,62,67,119,61,91,14,79,168,178,32,64,37,134,66,165,44,8,18,20,125,101,19,35,55,117,120,64,16,41,75,0,20,56,53,109,117,9,1,34,60,105,72,22,0,25,62,0,107,97,73,8,2,12,64,123,22,1,24,1,61,62,64,147,112,106,4,40,14,28,36,95,2,38,6,13,172,73,16,91,6,0,6,113,86,26,34,135,69,13,144,165,93,60,61,88,48,98,3,58,42,16,67,88,6,51,46,56,129,149,44,138,113,142,142,141,153,171,101,121,107,115,159,90,12,89,3,22,47,49,102,112,92,3,137,62,160,103,1,14,63,3,55,140,126,37,27,15,55,140,26,0,84,0,55,46,70,108,71,84,13,75,146,113,0,7,34,105,79,192,40,14,15,23,96,98,25,3,44,128,124,77,8,24,77,0,18,58,55,118,112,30,0,31,55,80,9,60,0,15,100,0,110,136,63,14,2,12,51,26,24,0,19,1,56,76,62,135,110,66,2,51,75,41,31,86,1,31,11,9,140,76,18,82,5,0,10,83,76,32,48,108,99,88,95,63,66,87,47,93,2,56,66,52,61,211,28,74,0,15,29,94,55,42,96,10,108,100,57,80,83,220

Sequence (302 aa):
PMCAGCDQHILDRFILKALDRHWHSKCLKCSDCHVPLAERCFSRGESVYCKDDFFKRFGTKCAACQLGIPPTQVVRRAQDFVYHLHCFACVVCKRQLATGDEFYLMEDSRLVCKADYETAKQGGTPMVAASPERHDGGLQANPVEVQSGSTPEIPMCAGCDQHILDRFILKALDRHWHSKCLKCSDCHVPLAERCFSRGESVYCKDDFFKRFGTKCAACQLGIPPTQVVRRAQDFVYHLHCFACVVCKRQLATGDEFYLMEDSRLVCKADYETAKGTPMVAASPERHDGGLQANPVEVQSYQ